Protein AF-A0A6L2LAA5-F1 (afdb_monomer_lite)

Radius of gyration: 27.36 Å; chains: 1; bounding box: 53×72×86 Å

Organism: Tanacetum cinerariifolium (NCBI:txid118510)

Sequence (204 aa):
MQQIQDKAKKSCMVSFRQLHSHLKRLSQNDLQGSRTESGFKRAFATLSGQDIETFTGLMFLNVEQLEKQLDKEDFQEIGSMAAFNVLETRFQMFITSRVYLNDEYVAITRNYFIQYTQQAIPEFCDTLIQHLESVKKSIDEIVYLKREYDSWDTSSRSGNDAHDDADIKPIYDEDPMAKVQMTAEINVFAIGQQHTEQPEFNNE

Structure (mmCIF, N/CA/C/O backbone):
data_AF-A0A6L2LAA5-F1
#
_entry.id   AF-A0A6L2LAA5-F1
#
loop_
_atom_site.group_PDB
_atom_site.id
_atom_site.type_symbol
_atom_site.label_atom_id
_atom_site.label_alt_id
_atom_site.label_comp_id
_atom_site.label_asym_id
_atom_site.label_entity_id
_atom_site.label_seq_id
_atom_site.pdbx_PDB_ins_code
_atom_site.Cartn_x
_atom_site.Cartn_y
_atom_site.Cartn_z
_atom_site.occupancy
_atom_site.B_iso_or_equiv
_atom_site.auth_seq_id
_atom_site.auth_comp_id
_atom_site.auth_asym_id
_atom_site.auth_atom_id
_atom_site.pdbx_PDB_model_num
ATOM 1 N N . MET A 1 1 ? 25.800 6.848 -17.674 1.00 67.81 1 MET A N 1
ATOM 2 C CA . MET A 1 1 ? 24.363 6.497 -17.663 1.00 67.81 1 MET A CA 1
ATOM 3 C C . MET A 1 1 ? 24.004 5.502 -16.564 1.00 67.81 1 MET A C 1
ATOM 5 O O . MET A 1 1 ? 23.072 5.803 -15.833 1.00 67.81 1 MET A O 1
ATOM 9 N N . GLN A 1 2 ? 24.783 4.431 -16.340 1.00 73.69 2 GLN A N 1
ATOM 10 C CA . GLN A 1 2 ? 24.584 3.498 -15.210 1.00 73.69 2 GLN A CA 1
ATOM 11 C C . GLN A 1 2 ? 24.393 4.204 -13.852 1.00 73.69 2 GLN A C 1
ATOM 13 O O . GLN A 1 2 ? 23.439 3.939 -13.135 1.00 73.69 2 GLN A O 1
ATOM 18 N N . GLN A 1 3 ? 25.216 5.216 -13.553 1.00 79.81 3 GLN A N 1
ATOM 19 C CA . GLN A 1 3 ? 25.102 6.013 -12.324 1.00 79.81 3 GLN A CA 1
ATOM 20 C C . GLN A 1 3 ? 23.738 6.720 -12.154 1.00 79.81 3 GLN A C 1
ATOM 22 O O . GLN A 1 3 ? 23.295 6.936 -11.027 1.00 79.81 3 GLN A O 1
ATOM 27 N N . ILE A 1 4 ? 23.080 7.108 -13.254 1.00 81.38 4 ILE A N 1
ATOM 28 C CA . ILE A 1 4 ? 21.770 7.779 -13.229 1.00 81.38 4 ILE A CA 1
ATOM 29 C C . ILE A 1 4 ? 20.673 6.752 -12.924 1.00 81.38 4 ILE A C 1
ATOM 31 O O . ILE A 1 4 ? 19.839 7.003 -12.057 1.00 81.38 4 ILE A O 1
ATOM 35 N N . GLN A 1 5 ? 20.728 5.573 -13.552 1.00 80.38 5 GLN A N 1
ATOM 36 C CA . GLN A 1 5 ? 19.817 4.463 -13.257 1.00 80.38 5 GLN A CA 1
ATOM 37 C C . GLN A 1 5 ? 19.984 3.964 -11.813 1.00 80.38 5 GLN A C 1
ATOM 39 O O . GLN A 1 5 ? 18.997 3.819 -11.093 1.00 80.38 5 GLN A O 1
ATOM 44 N N . ASP A 1 6 ? 21.222 3.820 -11.330 1.00 85.62 6 ASP A N 1
ATOM 45 C CA . ASP A 1 6 ? 21.505 3.442 -9.939 1.00 85.62 6 ASP A CA 1
ATOM 46 C C . ASP A 1 6 ? 20.971 4.483 -8.943 1.00 85.62 6 ASP A C 1
ATOM 48 O O . ASP A 1 6 ? 20.498 4.144 -7.854 1.00 85.62 6 ASP A O 1
ATOM 52 N N . LYS A 1 7 ? 21.038 5.773 -9.298 1.00 89.31 7 LYS A N 1
ATOM 53 C CA . LYS A 1 7 ? 20.480 6.861 -8.488 1.00 89.31 7 LYS A CA 1
ATOM 54 C C . LYS A 1 7 ? 18.951 6.802 -8.452 1.00 89.31 7 LYS A C 1
ATOM 56 O O . LYS A 1 7 ? 18.388 6.949 -7.368 1.00 89.31 7 LYS A O 1
ATOM 61 N N . ALA A 1 8 ? 18.296 6.556 -9.587 1.00 88.25 8 ALA A N 1
ATOM 62 C CA . ALA A 1 8 ? 16.844 6.392 -9.657 1.00 88.25 8 ALA A CA 1
ATOM 63 C C . ALA A 1 8 ? 16.378 5.166 -8.856 1.00 88.25 8 ALA A C 1
ATOM 65 O O . ALA A 1 8 ? 15.472 5.282 -8.032 1.00 88.25 8 ALA A O 1
ATOM 66 N N . LYS A 1 9 ? 17.079 4.029 -8.976 1.00 89.56 9 LYS A N 1
ATOM 67 C CA . LYS A 1 9 ? 16.822 2.827 -8.167 1.00 89.56 9 LYS A CA 1
ATOM 68 C C . LYS A 1 9 ? 16.959 3.111 -6.669 1.00 89.56 9 LYS A C 1
ATOM 70 O O . LYS A 1 9 ? 16.068 2.779 -5.893 1.00 89.56 9 LYS A O 1
ATOM 75 N N . LYS A 1 10 ? 18.018 3.813 -6.246 1.00 91.69 10 LYS A N 1
ATOM 76 C CA . LYS A 1 10 ? 18.172 4.255 -4.845 1.00 91.69 10 LYS A CA 1
ATOM 77 C C . LYS A 1 10 ? 17.030 5.162 -4.388 1.00 91.69 10 LYS A C 1
ATOM 79 O O . LYS A 1 10 ? 16.547 4.989 -3.273 1.00 91.69 10 LYS A O 1
ATOM 84 N N . SER A 1 11 ? 16.605 6.108 -5.226 1.00 91.62 11 SER A N 1
ATOM 85 C CA . SER A 1 11 ? 15.474 6.995 -4.929 1.00 91.62 11 SER A CA 1
ATOM 86 C C . SER A 1 11 ? 14.173 6.205 -4.749 1.00 91.62 11 SER A C 1
ATOM 88 O O . SER A 1 11 ? 13.477 6.385 -3.752 1.00 91.62 11 SER A O 1
ATOM 90 N N . CYS A 1 12 ? 13.905 5.246 -5.639 1.00 91.81 12 CYS A N 1
ATOM 91 C CA . CYS A 1 12 ? 12.769 4.331 -5.531 1.00 91.81 12 CYS A CA 1
ATOM 92 C C . CYS A 1 12 ? 12.780 3.549 -4.214 1.00 91.81 12 CYS A C 1
ATOM 94 O O . CYS A 1 12 ? 11.762 3.470 -3.525 1.00 91.81 12 CYS A O 1
ATOM 96 N N . MET A 1 13 ? 13.945 3.042 -3.800 1.00 92.69 13 MET A N 1
ATOM 97 C CA . MET A 1 13 ? 14.077 2.331 -2.526 1.00 92.69 13 MET A CA 1
ATOM 98 C C . MET A 1 13 ? 13.861 3.231 -1.303 1.00 92.69 13 MET A C 1
ATOM 100 O O . MET A 1 13 ? 13.414 2.750 -0.262 1.00 92.69 13 MET A O 1
ATOM 104 N N . VAL A 1 14 ? 14.127 4.537 -1.398 1.00 94.38 14 VAL A N 1
ATOM 105 C CA . VAL A 1 14 ? 13.780 5.490 -0.331 1.00 94.38 14 VAL A CA 1
ATOM 106 C C . VAL A 1 14 ? 12.263 5.625 -0.208 1.00 94.38 14 VAL A C 1
ATOM 108 O O . VAL A 1 14 ? 11.738 5.457 0.894 1.00 94.38 14 VAL A O 1
ATOM 111 N N . SER A 1 15 ? 11.555 5.859 -1.317 1.00 92.56 15 SER A N 1
ATOM 112 C CA . SER A 1 15 ? 10.087 5.941 -1.333 1.00 92.56 15 SER A CA 1
ATOM 113 C C . SER A 1 15 ? 9.441 4.649 -0.828 1.00 92.56 15 SER A C 1
ATOM 115 O O . SER A 1 15 ? 8.527 4.676 -0.004 1.00 92.56 15 SER A O 1
ATOM 117 N N . PHE A 1 16 ? 9.980 3.504 -1.246 1.00 92.44 16 PHE A N 1
ATOM 118 C CA . PHE A 1 16 ? 9.543 2.189 -0.791 1.00 92.44 16 PHE A CA 1
ATOM 119 C C . PHE A 1 16 ? 9.707 2.012 0.727 1.00 92.44 16 PHE A C 1
ATOM 121 O O . PHE A 1 16 ? 8.774 1.607 1.422 1.00 92.44 16 PHE A O 1
ATOM 128 N N . ARG A 1 17 ? 10.868 2.383 1.282 1.00 94.56 17 ARG A N 1
ATOM 129 C CA . ARG A 1 17 ? 11.118 2.305 2.732 1.00 94.56 17 ARG A CA 1
ATOM 130 C C . ARG A 1 17 ? 10.182 3.201 3.535 1.00 94.56 17 ARG A C 1
ATOM 132 O O . ARG A 1 17 ? 9.806 2.824 4.647 1.00 94.56 17 ARG A O 1
ATOM 139 N N . GLN A 1 18 ? 9.805 4.362 3.001 1.00 94.19 18 GLN A N 1
ATOM 140 C CA . GLN A 1 18 ? 8.819 5.241 3.633 1.00 94.19 18 GLN A CA 1
ATOM 141 C C . GLN A 1 18 ? 7.444 4.564 3.702 1.00 94.19 18 GLN A C 1
ATOM 143 O O . GLN A 1 18 ? 6.870 4.486 4.788 1.00 94.19 18 GLN A O 1
ATOM 148 N N . LEU A 1 19 ? 6.975 3.982 2.590 1.00 93.69 19 LEU A N 1
ATOM 149 C CA . LEU A 1 19 ? 5.729 3.206 2.542 1.00 93.69 19 LEU A CA 1
ATOM 150 C C . LEU A 1 19 ? 5.732 2.059 3.564 1.00 93.69 19 LEU A C 1
ATOM 152 O O . LEU A 1 19 ? 4.814 1.945 4.379 1.00 93.69 19 LEU A O 1
ATOM 156 N N . HIS A 1 20 ? 6.789 1.243 3.561 1.00 92.62 20 HIS A N 1
ATOM 157 C CA . HIS A 1 20 ? 6.940 0.119 4.485 1.00 92.62 20 HIS A CA 1
ATOM 158 C C . HIS A 1 20 ? 6.962 0.576 5.955 1.00 92.62 20 HIS A C 1
ATOM 160 O O . HIS A 1 20 ? 6.298 -0.012 6.806 1.00 92.62 20 HIS A O 1
ATOM 166 N N . SER A 1 21 ? 7.680 1.659 6.268 1.00 92.19 21 SER A N 1
ATOM 167 C CA . SER A 1 21 ? 7.758 2.197 7.635 1.00 92.19 21 SER A CA 1
ATOM 168 C C . SER A 1 21 ? 6.417 2.738 8.126 1.00 92.19 21 SER A C 1
ATOM 170 O O . SER A 1 21 ? 6.075 2.568 9.295 1.00 92.19 21 SER A O 1
ATOM 172 N N . HIS A 1 22 ? 5.645 3.373 7.242 1.00 90.38 22 HIS A N 1
ATOM 173 C CA . HIS A 1 22 ? 4.315 3.880 7.573 1.00 90.38 22 HIS A CA 1
ATOM 174 C C . HIS A 1 22 ? 3.331 2.741 7.853 1.00 90.38 22 HIS A C 1
ATOM 176 O O . HIS A 1 22 ? 2.644 2.756 8.873 1.00 90.38 22 HIS A O 1
ATOM 182 N N . LEU A 1 23 ? 3.350 1.696 7.019 1.00 88.69 23 LEU A N 1
ATOM 183 C CA . LEU A 1 23 ? 2.604 0.456 7.251 1.00 88.69 23 LEU A CA 1
ATOM 184 C C . LEU A 1 23 ? 2.943 -0.196 8.592 1.00 88.69 23 LEU A C 1
ATOM 186 O O . LEU A 1 23 ? 2.059 -0.687 9.289 1.00 88.69 23 LEU A O 1
ATOM 190 N N . LYS A 1 24 ? 4.218 -0.166 8.983 1.00 90.81 24 LYS A N 1
ATOM 191 C CA . LYS A 1 24 ? 4.709 -0.771 10.225 1.00 90.81 24 LYS A CA 1
ATOM 192 C C . LYS A 1 24 ? 4.064 -0.223 11.492 1.00 90.81 24 LYS A C 1
ATOM 194 O O . LYS A 1 24 ? 3.987 -0.942 12.484 1.00 90.81 24 LYS A O 1
ATOM 199 N N . ARG A 1 25 ? 3.516 0.993 11.449 1.00 88.06 25 ARG A N 1
ATOM 200 C CA . ARG A 1 25 ? 2.749 1.578 12.563 1.00 88.06 25 ARG A CA 1
ATOM 201 C C . ARG A 1 25 ? 1.471 0.806 12.889 1.00 88.06 25 ARG A C 1
ATOM 203 O O . ARG A 1 25 ? 0.953 0.921 13.991 1.00 88.06 25 ARG A O 1
ATOM 210 N N . LEU A 1 26 ? 0.960 0.016 11.947 1.00 87.50 26 LEU A N 1
ATOM 211 C CA . LEU A 1 26 ? -0.211 -0.830 12.160 1.00 87.50 26 LEU A CA 1
ATOM 212 C C . LEU A 1 26 ? 0.116 -2.092 12.973 1.00 87.50 26 LEU A C 1
ATOM 214 O O . LEU A 1 26 ? -0.737 -2.586 13.710 1.00 87.50 26 LEU A O 1
ATOM 218 N N . SER A 1 27 ? 1.352 -2.587 12.882 1.00 84.62 27 SER A N 1
ATOM 219 C CA . SER A 1 27 ? 1.800 -3.829 13.525 1.00 84.62 27 SER A CA 1
ATOM 220 C C . SER A 1 27 ? 2.769 -3.619 14.693 1.00 84.62 27 SER A C 1
ATOM 222 O O . SER A 1 27 ? 3.034 -4.561 15.433 1.00 84.62 27 SER A O 1
ATOM 224 N N . GLN A 1 28 ? 3.332 -2.420 14.863 1.00 81.38 28 GLN A N 1
ATOM 225 C CA . GLN A 1 28 ? 4.259 -2.091 15.948 1.00 81.38 28 GLN A CA 1
ATOM 226 C C . GLN A 1 28 ? 3.654 -1.055 16.888 1.00 81.38 28 GLN A C 1
ATOM 228 O O . GLN A 1 28 ? 3.446 0.091 16.499 1.00 81.38 28 GLN A O 1
ATOM 233 N N . ASN A 1 29 ? 3.411 -1.458 18.133 1.00 78.56 29 ASN A N 1
ATOM 234 C CA . ASN A 1 29 ? 2.960 -0.572 19.198 1.00 78.56 29 ASN A CA 1
ATOM 235 C C . ASN A 1 29 ? 3.417 -1.106 20.566 1.00 78.56 29 ASN A C 1
ATOM 237 O O . ASN A 1 29 ? 3.551 -2.315 20.751 1.00 78.56 29 ASN A O 1
ATOM 241 N N . ASP A 1 30 ? 3.572 -0.206 21.535 1.00 80.44 30 ASP A N 1
ATOM 242 C CA . ASP A 1 30 ? 3.902 -0.545 22.930 1.00 80.44 30 ASP A CA 1
ATOM 243 C C . ASP A 1 30 ? 2.657 -0.893 23.770 1.00 80.44 30 ASP A C 1
ATOM 245 O O . ASP A 1 30 ? 2.733 -1.116 24.976 1.00 80.44 30 ASP A O 1
ATOM 249 N N . LEU A 1 31 ? 1.480 -0.912 23.142 1.00 80.88 31 LEU A N 1
ATOM 250 C CA . LEU A 1 31 ? 0.172 -1.112 23.767 1.00 80.88 31 LEU A CA 1
ATOM 251 C C . LEU A 1 31 ? -0.286 -2.577 23.704 1.00 80.88 31 LEU A C 1
ATOM 253 O O . LEU A 1 31 ? -1.468 -2.852 23.937 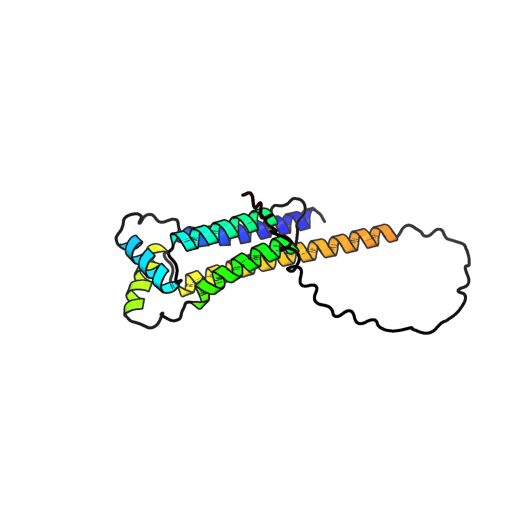1.00 80.88 31 LEU A O 1
ATOM 257 N N . GLN A 1 32 ? 0.618 -3.513 23.412 1.00 83.25 32 GLN A N 1
ATOM 258 C CA . GLN A 1 32 ? 0.304 -4.935 23.318 1.00 83.25 32 GLN A CA 1
ATOM 259 C C . GLN A 1 32 ? -0.297 -5.462 24.635 1.00 83.25 32 GLN A C 1
ATOM 261 O O . GLN A 1 32 ? 0.200 -5.196 25.727 1.00 83.25 32 GLN A O 1
ATOM 266 N N . GLY A 1 33 ? -1.399 -6.204 24.538 1.00 83.81 33 GLY A N 1
ATOM 267 C CA . GLY A 1 33 ? -2.184 -6.714 25.660 1.00 83.81 33 GLY A CA 1
ATOM 268 C C . GLY A 1 33 ? -3.104 -5.683 26.323 1.00 83.81 33 GLY A C 1
ATOM 269 O O . GLY A 1 33 ? -3.800 -6.018 27.282 1.00 83.81 33 GLY A O 1
ATOM 270 N N . SER A 1 34 ? -3.142 -4.434 25.846 1.00 89.56 34 SER A 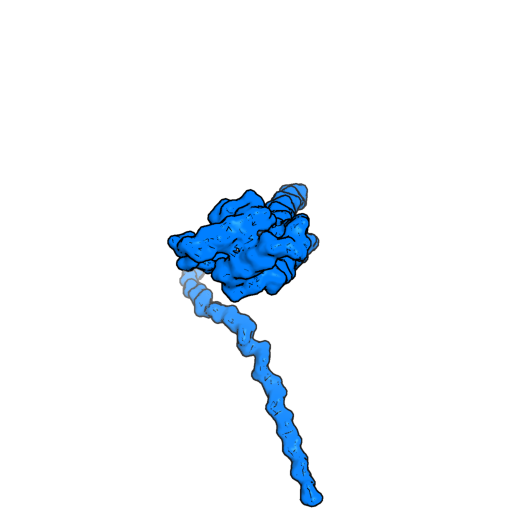N 1
ATOM 271 C CA . SER A 1 34 ? -3.947 -3.377 26.467 1.00 89.56 34 SER A CA 1
ATOM 272 C C . SER A 1 34 ? -5.402 -3.340 25.978 1.00 89.56 34 SER A C 1
ATOM 274 O O . SER A 1 34 ? -5.777 -3.823 24.902 1.00 89.56 34 SER A O 1
ATOM 276 N N . ARG A 1 35 ? -6.251 -2.647 26.749 1.00 87.56 35 ARG A N 1
ATOM 277 C CA . ARG A 1 35 ? -7.608 -2.285 26.310 1.00 87.56 35 ARG A CA 1
ATOM 278 C C . ARG A 1 35 ? -7.590 -1.421 25.040 1.00 87.56 35 ARG A C 1
ATOM 280 O O . ARG A 1 35 ? -8.515 -1.509 24.238 1.00 87.56 35 ARG A O 1
ATOM 287 N N . THR A 1 36 ? -6.557 -0.604 24.847 1.00 88.31 36 THR A N 1
ATOM 288 C CA . THR A 1 36 ? -6.424 0.247 23.660 1.00 88.31 36 THR A CA 1
ATOM 289 C C . THR A 1 36 ? -6.119 -0.574 22.413 1.00 88.31 36 THR A C 1
ATOM 291 O O . THR A 1 36 ? -6.747 -0.335 21.388 1.00 88.31 36 THR A O 1
ATOM 294 N N . GLU A 1 37 ? -5.252 -1.589 22.499 1.00 90.88 37 GLU A N 1
ATOM 295 C CA . GLU A 1 37 ? -4.999 -2.507 21.379 1.00 90.88 37 GLU A CA 1
ATOM 296 C C . GLU A 1 37 ? -6.280 -3.250 20.984 1.00 90.88 37 GLU A C 1
ATOM 298 O O . GLU A 1 37 ? -6.664 -3.237 19.820 1.00 90.88 37 GLU A O 1
ATOM 303 N N . SER A 1 38 ? -6.988 -3.861 21.938 1.00 90.25 38 SER A N 1
ATOM 304 C CA . SER A 1 38 ? -8.238 -4.576 21.620 1.00 90.25 38 SER A CA 1
ATOM 305 C C . SER A 1 38 ? -9.314 -3.659 21.017 1.00 90.25 38 SER A C 1
ATOM 307 O O . SER A 1 38 ? -9.997 -4.049 20.066 1.00 90.25 38 SER A O 1
ATOM 309 N N . GLY A 1 39 ? -9.434 -2.426 21.522 1.00 89.75 39 GLY A N 1
ATOM 310 C CA . GLY A 1 39 ? -10.288 -1.391 20.940 1.00 89.75 39 GLY A CA 1
ATOM 311 C C . GLY A 1 39 ? -9.868 -1.021 19.517 1.00 89.75 39 GLY A C 1
ATOM 312 O O . GLY A 1 39 ? -10.723 -0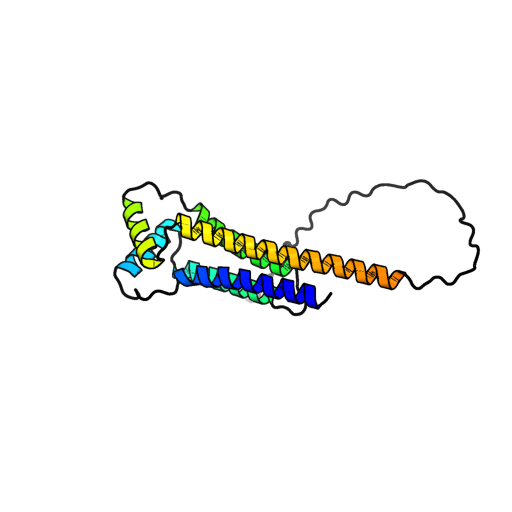.929 18.638 1.00 89.75 39 GLY A O 1
ATOM 313 N N . PHE A 1 40 ? -8.563 -0.894 19.268 1.00 90.62 40 PHE A N 1
ATOM 314 C CA . PHE A 1 40 ? -8.004 -0.651 17.942 1.00 90.62 40 PHE A CA 1
ATOM 315 C C . PHE A 1 40 ? -8.284 -1.801 16.973 1.00 90.62 40 PHE A C 1
ATOM 317 O O . PHE A 1 40 ? -8.773 -1.538 15.883 1.00 90.62 40 PHE A O 1
ATOM 324 N N . LYS A 1 41 ? -8.059 -3.064 17.353 1.00 91.75 41 LYS A N 1
ATOM 325 C CA . LYS A 1 41 ? -8.331 -4.221 16.477 1.00 91.75 41 LYS A CA 1
ATOM 326 C C . LYS A 1 41 ? -9.791 -4.269 16.045 1.00 91.75 41 LYS A C 1
ATOM 328 O O . LYS A 1 41 ? -10.087 -4.447 14.867 1.00 91.75 41 LYS A O 1
ATOM 333 N N . ARG A 1 42 ? -10.711 -4.037 16.991 1.00 88.94 42 ARG A N 1
ATOM 334 C CA . ARG A 1 42 ? -12.146 -3.937 16.692 1.00 88.94 42 ARG A CA 1
ATOM 335 C C . ARG A 1 42 ? -12.438 -2.758 15.769 1.00 88.94 42 ARG A C 1
ATOM 337 O O . ARG A 1 42 ? -13.166 -2.918 14.797 1.00 88.94 42 ARG A O 1
ATOM 344 N N . ALA A 1 43 ? -11.867 -1.593 16.066 1.00 86.25 43 ALA A N 1
ATOM 345 C CA . ALA A 1 43 ? -12.041 -0.395 15.261 1.00 86.25 43 ALA A CA 1
ATOM 346 C C . ALA A 1 43 ? -11.545 -0.597 13.821 1.00 86.25 43 ALA A C 1
ATOM 348 O O . ALA A 1 43 ? -12.241 -0.261 12.866 1.00 86.25 43 ALA A O 1
ATOM 349 N N . PHE A 1 44 ? -10.369 -1.199 13.671 1.00 87.88 44 PHE A N 1
ATOM 350 C CA . PHE A 1 44 ? -9.762 -1.519 12.392 1.00 87.88 44 PHE A CA 1
ATOM 351 C C . PHE A 1 44 ? -10.611 -2.510 11.596 1.00 87.88 44 PHE A C 1
ATOM 353 O O . PHE A 1 44 ? -10.836 -2.285 10.410 1.00 87.88 44 PHE A O 1
ATOM 360 N N . ALA A 1 45 ? -11.136 -3.559 12.236 1.00 88.06 45 ALA A N 1
ATOM 361 C CA . ALA A 1 45 ? -12.017 -4.522 11.580 1.00 88.06 45 ALA A CA 1
ATOM 362 C C . ALA A 1 45 ? -13.304 -3.875 11.057 1.00 88.06 45 ALA A C 1
ATOM 364 O O . ALA A 1 45 ? -13.691 -4.111 9.915 1.00 88.06 45 ALA A O 1
ATOM 365 N N . THR A 1 46 ? -13.920 -2.988 11.843 1.00 83.12 46 THR A N 1
ATOM 366 C CA . THR A 1 46 ? -15.088 -2.212 11.401 1.00 83.12 46 THR A CA 1
ATOM 367 C C . THR A 1 46 ? -14.759 -1.305 10.214 1.00 83.12 46 THR A C 1
ATOM 369 O O . THR A 1 46 ? -15.567 -1.170 9.300 1.00 83.12 46 THR A O 1
ATOM 372 N N . LEU A 1 47 ? -13.582 -0.673 10.220 1.00 81.06 47 LEU A N 1
ATOM 373 C CA . LEU A 1 47 ? -13.173 0.265 9.173 1.00 81.06 47 LEU A CA 1
ATOM 374 C C . LEU A 1 47 ? -12.727 -0.424 7.889 1.00 81.06 47 LEU A C 1
ATOM 376 O O . LEU A 1 47 ? -12.977 0.112 6.822 1.00 81.06 47 LEU A O 1
ATOM 380 N N . SER A 1 48 ? -12.041 -1.560 7.976 1.00 80.88 48 SER A N 1
ATOM 381 C CA . SER A 1 48 ? -11.389 -2.214 6.833 1.00 80.88 48 SER A CA 1
ATOM 382 C C . SER A 1 48 ? -12.136 -3.443 6.313 1.00 80.88 48 SER A C 1
ATOM 384 O O . SER A 1 48 ? -11.794 -3.954 5.248 1.00 80.88 48 SER A O 1
ATOM 386 N N . GLY A 1 49 ? -13.124 -3.938 7.064 1.00 84.69 49 GLY A N 1
ATOM 387 C CA . GLY A 1 49 ? -13.841 -5.176 6.764 1.00 84.69 49 GLY A CA 1
ATOM 388 C C . GLY A 1 49 ? -13.043 -6.457 7.037 1.00 84.69 49 GLY A C 1
ATOM 389 O O . GLY A 1 49 ? -13.527 -7.538 6.715 1.00 84.69 49 GLY A O 1
ATOM 390 N N . GLN A 1 50 ? -11.841 -6.363 7.614 1.00 88.31 50 GLN A N 1
ATOM 391 C CA . GLN A 1 50 ? -10.977 -7.505 7.931 1.00 88.31 50 GLN A CA 1
ATOM 392 C C . GLN A 1 50 ? -10.148 -7.248 9.196 1.00 88.31 50 GLN A C 1
ATOM 394 O O . GLN A 1 50 ? -9.924 -6.104 9.584 1.00 88.31 50 GLN A O 1
ATOM 399 N N . ASP A 1 51 ? -9.698 -8.303 9.872 1.00 90.94 51 ASP A N 1
ATOM 400 C CA . ASP A 1 51 ? -8.853 -8.152 11.057 1.00 90.94 51 ASP A CA 1
ATOM 401 C C . ASP A 1 51 ? -7.470 -7.570 10.707 1.00 90.94 51 ASP A C 1
ATOM 403 O O . ASP A 1 51 ? -6.998 -7.641 9.565 1.00 90.94 51 ASP A O 1
ATOM 407 N N . ILE A 1 52 ? -6.830 -6.945 11.700 1.00 90.12 52 ILE A N 1
ATOM 408 C CA . ILE A 1 52 ? -5.563 -6.240 11.492 1.00 90.12 52 ILE A CA 1
ATOM 409 C C . ILE A 1 52 ? -4.432 -7.205 11.137 1.00 90.12 52 ILE A C 1
ATOM 411 O O . ILE A 1 52 ? -3.563 -6.856 10.340 1.00 90.12 52 ILE A O 1
ATOM 415 N N . GLU A 1 53 ? -4.431 -8.411 11.700 1.00 91.75 53 GLU A N 1
ATOM 416 C CA . GLU A 1 53 ? -3.408 -9.422 11.461 1.00 91.75 53 GLU A CA 1
ATOM 417 C C . GLU A 1 53 ? -3.450 -9.910 10.008 1.00 91.75 53 GLU A C 1
ATOM 419 O O . GLU A 1 53 ? -2.422 -9.902 9.329 1.00 91.75 53 GLU A O 1
ATOM 424 N N . THR A 1 54 ? -4.638 -10.232 9.492 1.00 92.19 54 THR A N 1
ATOM 425 C CA . THR A 1 54 ? -4.853 -10.591 8.085 1.00 92.19 54 THR A CA 1
ATOM 426 C C . THR A 1 54 ? -4.483 -9.436 7.162 1.00 92.19 54 THR A C 1
ATOM 428 O O . THR A 1 54 ? -3.745 -9.638 6.195 1.00 92.19 54 THR A O 1
ATOM 431 N N . PHE A 1 55 ? -4.944 -8.214 7.466 1.00 91.19 55 PHE A N 1
ATOM 432 C CA . PHE A 1 55 ? -4.603 -7.037 6.667 1.00 91.19 55 PHE A CA 1
ATOM 433 C C . PHE A 1 55 ? -3.090 -6.843 6.594 1.00 91.19 55 PHE A C 1
ATOM 435 O O . PHE A 1 55 ? -2.514 -6.846 5.510 1.00 91.19 55 PHE A O 1
ATOM 442 N N . THR A 1 56 ? -2.434 -6.694 7.744 1.00 91.56 56 THR A N 1
ATOM 443 C CA . THR A 1 56 ? -0.998 -6.407 7.801 1.00 91.56 56 THR A CA 1
ATOM 444 C C . THR A 1 56 ? -0.178 -7.540 7.200 1.00 91.56 56 THR A C 1
ATOM 446 O O . THR A 1 56 ? 0.732 -7.254 6.429 1.00 91.56 56 THR A O 1
ATOM 449 N N . GLY A 1 57 ? -0.536 -8.803 7.445 1.00 91.88 57 GLY A N 1
ATOM 450 C CA . GLY A 1 57 ? 0.126 -9.958 6.837 1.00 91.88 57 GLY A CA 1
ATOM 451 C C . GLY A 1 57 ? 0.092 -9.927 5.306 1.00 91.88 57 GLY A C 1
ATOM 452 O O . GLY A 1 57 ? 1.129 -10.089 4.663 1.00 91.88 57 GLY A O 1
ATOM 453 N N . LEU A 1 58 ? -1.071 -9.643 4.710 1.00 92.12 58 LEU A N 1
ATOM 454 C CA . LEU A 1 58 ? -1.198 -9.504 3.255 1.00 92.12 58 LEU A CA 1
ATOM 455 C C . LEU A 1 58 ? -0.443 -8.283 2.719 1.00 92.12 58 LEU A C 1
ATOM 457 O O . LEU A 1 58 ? 0.197 -8.366 1.671 1.00 92.12 58 LEU A O 1
ATOM 461 N N . MET A 1 59 ? -0.501 -7.154 3.427 1.00 91.44 59 MET A N 1
ATOM 462 C CA . MET A 1 59 ? 0.193 -5.939 3.004 1.00 91.44 59 MET A CA 1
ATOM 463 C C . MET A 1 59 ? 1.708 -6.115 3.040 1.00 91.44 59 MET A C 1
ATOM 465 O O . MET A 1 59 ? 2.364 -5.763 2.065 1.00 91.44 59 MET A O 1
ATOM 469 N N . PHE A 1 60 ? 2.264 -6.708 4.098 1.00 92.75 60 PHE A N 1
ATOM 470 C CA . PHE A 1 60 ? 3.697 -6.992 4.165 1.00 92.75 60 PHE A CA 1
ATOM 471 C C . PHE A 1 60 ? 4.132 -7.989 3.100 1.00 92.75 60 PHE A C 1
ATOM 473 O O . PHE A 1 60 ? 5.130 -7.739 2.435 1.00 92.75 60 PHE A O 1
ATOM 480 N N . LEU A 1 61 ? 3.348 -9.040 2.844 1.00 93.25 61 LEU A N 1
ATOM 481 C CA . LEU A 1 61 ? 3.647 -9.975 1.761 1.00 93.25 61 LEU A CA 1
ATOM 482 C C . LEU A 1 61 ? 3.717 -9.270 0.396 1.00 93.25 61 LEU A C 1
ATOM 484 O O . LEU A 1 61 ? 4.648 -9.499 -0.374 1.00 93.25 61 LEU A O 1
ATOM 488 N N . ASN A 1 62 ? 2.758 -8.393 0.095 1.00 91.88 62 ASN A N 1
ATOM 489 C CA . ASN A 1 62 ? 2.746 -7.639 -1.161 1.00 91.88 62 ASN A CA 1
ATOM 490 C C . ASN A 1 62 ? 3.905 -6.632 -1.240 1.00 91.88 62 ASN A C 1
ATOM 492 O O . ASN A 1 62 ? 4.503 -6.460 -2.300 1.00 91.88 62 ASN A O 1
ATOM 496 N N . VAL A 1 63 ? 4.248 -5.985 -0.122 1.00 92.44 63 VAL A N 1
ATOM 497 C CA . VAL A 1 63 ? 5.385 -5.059 -0.035 1.00 92.44 63 VAL A CA 1
ATOM 498 C C . VAL A 1 63 ? 6.708 -5.796 -0.242 1.00 92.44 63 VAL A C 1
ATOM 500 O O . VAL A 1 63 ? 7.515 -5.345 -1.046 1.00 92.44 63 VAL A O 1
ATOM 503 N N . GLU A 1 64 ? 6.907 -6.960 0.376 1.00 93.44 64 GLU A N 1
ATOM 504 C CA . GLU A 1 64 ? 8.083 -7.814 0.153 1.00 93.44 64 GLU A CA 1
ATOM 505 C C . GLU A 1 64 ? 8.177 -8.309 -1.297 1.00 93.44 64 GLU A C 1
ATOM 507 O O . GLU A 1 64 ? 9.265 -8.416 -1.862 1.00 93.44 64 GLU A O 1
ATOM 512 N N . GLN A 1 65 ? 7.044 -8.633 -1.927 1.00 92.94 65 GLN A N 1
ATOM 513 C CA . GLN A 1 65 ? 7.022 -9.006 -3.342 1.00 92.94 65 GLN A CA 1
ATOM 514 C C . GLN A 1 65 ? 7.431 -7.840 -4.241 1.00 92.94 65 GLN A C 1
ATOM 516 O O . GLN A 1 65 ? 8.199 -8.046 -5.181 1.00 92.94 65 GLN A O 1
ATOM 521 N N . LEU A 1 66 ? 6.952 -6.629 -3.949 1.00 93.31 66 LEU A N 1
ATOM 522 C CA . LEU A 1 66 ? 7.364 -5.430 -4.667 1.00 93.31 66 LEU A CA 1
ATOM 523 C C . LEU A 1 66 ? 8.858 -5.152 -4.458 1.00 93.31 66 LEU A C 1
ATOM 525 O O . LEU A 1 66 ? 9.559 -4.933 -5.440 1.00 93.31 66 LEU A O 1
ATOM 529 N N . GLU A 1 67 ? 9.367 -5.255 -3.228 1.00 93.44 67 GLU A N 1
ATOM 530 C CA . GLU A 1 67 ? 10.801 -5.120 -2.923 1.00 93.44 67 GLU A CA 1
ATOM 531 C C . GLU A 1 67 ? 11.643 -6.050 -3.793 1.00 93.44 67 GLU A C 1
ATOM 533 O O . GLU A 1 67 ? 12.553 -5.612 -4.492 1.00 93.44 67 GLU A O 1
ATOM 538 N N . LYS A 1 68 ? 11.259 -7.331 -3.843 1.00 92.31 68 LYS A N 1
ATOM 539 C CA . LYS A 1 68 ? 11.934 -8.341 -4.662 1.00 92.31 68 LYS A CA 1
ATOM 540 C C . LYS A 1 68 ? 11.936 -7.999 -6.145 1.00 92.31 68 LYS A C 1
ATOM 542 O O . LYS A 1 68 ? 12.857 -8.423 -6.828 1.00 92.31 68 LYS A O 1
ATOM 547 N N . GLN A 1 69 ? 10.927 -7.300 -6.668 1.00 92.31 69 GLN A N 1
ATOM 548 C CA . GLN A 1 69 ? 10.910 -6.855 -8.067 1.00 92.31 69 GLN A CA 1
ATOM 549 C C . GLN A 1 69 ? 11.806 -5.633 -8.284 1.00 92.31 69 GLN A C 1
ATOM 551 O O . GLN A 1 69 ? 12.533 -5.583 -9.276 1.00 92.31 69 GLN A O 1
ATOM 556 N N . LEU A 1 70 ? 11.789 -4.686 -7.343 1.00 89.44 70 LEU A N 1
ATOM 557 C CA . LEU A 1 70 ? 12.602 -3.471 -7.396 1.00 89.44 70 LEU A CA 1
ATOM 558 C C . LEU A 1 70 ? 14.099 -3.771 -7.258 1.00 89.44 70 LEU A C 1
ATOM 560 O O . LEU A 1 70 ? 14.914 -3.145 -7.936 1.00 89.44 70 LEU A O 1
ATOM 564 N N . ASP A 1 71 ? 14.466 -4.748 -6.429 1.00 87.94 71 ASP A N 1
ATOM 565 C CA . ASP A 1 71 ? 15.863 -5.070 -6.134 1.00 87.94 71 ASP A CA 1
ATOM 566 C C . ASP A 1 71 ? 16.548 -5.952 -7.181 1.00 87.94 71 ASP A C 1
ATOM 568 O O . ASP A 1 71 ? 17.781 -6.019 -7.175 1.00 87.94 71 ASP A O 1
ATOM 572 N N . LYS A 1 72 ? 15.811 -6.541 -8.135 1.00 89.31 72 LYS A N 1
ATOM 573 C CA . LYS A 1 72 ? 16.402 -7.334 -9.230 1.00 89.31 72 LYS A CA 1
ATOM 574 C C . LYS A 1 72 ? 17.527 -6.581 -9.932 1.00 89.31 72 LYS A C 1
ATOM 576 O O . LYS A 1 72 ? 17.430 -5.372 -10.156 1.00 89.31 72 LYS A O 1
ATOM 581 N N . GLU A 1 73 ? 18.584 -7.315 -10.273 1.00 83.62 73 GLU A N 1
ATOM 582 C CA . GLU A 1 73 ? 19.703 -6.804 -11.069 1.00 83.62 73 GLU A CA 1
ATOM 583 C C . GLU A 1 73 ? 19.181 -6.279 -12.411 1.00 83.62 73 GLU A C 1
ATOM 585 O O . GLU A 1 73 ? 19.303 -5.090 -12.699 1.00 83.62 73 GLU A O 1
ATOM 590 N N . ASP A 1 74 ? 18.429 -7.123 -13.121 1.00 84.25 74 ASP A N 1
ATOM 591 C CA . ASP A 1 74 ? 17.662 -6.726 -14.295 1.00 84.25 74 ASP A CA 1
ATOM 592 C C . ASP A 1 74 ? 16.263 -6.253 -13.895 1.00 84.25 74 ASP A C 1
ATOM 594 O O . ASP A 1 74 ? 15.354 -7.049 -13.637 1.00 84.25 74 ASP A O 1
ATOM 598 N N . PHE A 1 75 ? 16.070 -4.934 -13.862 1.00 86.69 75 PHE A N 1
ATOM 599 C CA . PHE A 1 75 ? 14.770 -4.341 -13.561 1.00 86.69 75 PHE A CA 1
ATOM 600 C C . PHE A 1 75 ? 13.700 -4.776 -14.577 1.00 86.69 75 PHE A C 1
ATOM 602 O O . PHE A 1 75 ? 13.852 -4.575 -15.790 1.00 86.69 75 PHE A O 1
ATOM 609 N N . GLN A 1 76 ? 12.592 -5.325 -14.068 1.00 88.81 76 GLN A N 1
ATOM 610 C CA . GLN A 1 76 ? 11.448 -5.796 -14.851 1.00 88.81 76 GLN A CA 1
ATOM 611 C C . GLN A 1 76 ? 10.234 -4.888 -14.634 1.00 88.81 76 GLN A C 1
ATOM 613 O O . GLN A 1 76 ? 9.495 -5.064 -13.671 1.00 88.81 76 GLN A O 1
ATOM 618 N N . GLU A 1 77 ? 9.990 -3.961 -15.563 1.00 89.19 77 GLU A N 1
ATOM 619 C CA . GLU A 1 77 ? 8.861 -3.015 -15.518 1.00 89.19 77 GLU A CA 1
ATOM 620 C C . GLU A 1 77 ? 7.516 -3.709 -15.276 1.00 89.19 77 GLU A C 1
ATOM 622 O O . GLU A 1 77 ? 6.832 -3.412 -14.299 1.00 89.19 77 GLU A O 1
ATOM 627 N N . ILE A 1 78 ? 7.164 -4.678 -16.130 1.00 90.81 78 ILE A N 1
ATOM 628 C CA . ILE A 1 78 ? 5.876 -5.385 -16.061 1.00 90.81 78 ILE A CA 1
ATOM 629 C C . ILE A 1 78 ? 5.717 -6.086 -14.704 1.00 90.81 78 ILE A C 1
ATOM 631 O O . ILE A 1 78 ? 4.649 -6.030 -14.100 1.00 90.81 78 ILE A O 1
ATOM 635 N N . GLY A 1 79 ? 6.788 -6.713 -14.204 1.00 91.38 79 GLY A N 1
ATOM 636 C CA . GLY A 1 79 ? 6.787 -7.408 -12.916 1.00 91.38 79 GLY A CA 1
ATOM 637 C C . GLY A 1 79 ? 6.614 -6.454 -11.733 1.00 91.38 79 GLY A C 1
ATOM 638 O O . GLY A 1 79 ? 5.776 -6.701 -10.865 1.00 91.38 79 GLY A O 1
ATOM 639 N N . SER A 1 80 ? 7.363 -5.350 -11.721 1.00 91.75 80 SER A N 1
ATOM 640 C CA . SER A 1 80 ? 7.272 -4.305 -10.695 1.00 91.75 80 SER A CA 1
ATOM 641 C C . SER A 1 80 ? 5.899 -3.638 -10.684 1.00 91.75 80 SER A C 1
ATOM 643 O O . SER A 1 80 ? 5.307 -3.473 -9.620 1.00 91.75 80 SER A O 1
ATOM 645 N N . MET A 1 81 ? 5.352 -3.312 -11.859 1.00 94.19 81 MET A N 1
ATOM 646 C CA . MET A 1 81 ? 4.053 -2.652 -11.964 1.00 94.19 81 MET A CA 1
ATOM 647 C C . MET A 1 81 ? 2.900 -3.593 -11.600 1.00 94.19 81 MET A C 1
ATOM 649 O O . MET A 1 81 ? 1.960 -3.182 -10.925 1.00 94.19 81 MET A O 1
ATOM 653 N N . ALA A 1 82 ? 2.985 -4.876 -11.963 1.00 94.44 82 ALA A N 1
ATOM 654 C CA . ALA A 1 82 ? 2.016 -5.876 -11.523 1.00 94.44 82 ALA A CA 1
ATOM 655 C C . ALA A 1 82 ? 2.010 -6.024 -9.991 1.00 94.44 82 ALA A C 1
ATOM 657 O O . ALA A 1 82 ? 0.942 -5.983 -9.379 1.00 94.44 82 ALA A O 1
ATOM 658 N N . ALA A 1 83 ? 3.187 -6.133 -9.362 1.00 93.88 83 ALA A N 1
ATOM 659 C CA . ALA A 1 83 ? 3.303 -6.200 -7.904 1.00 93.88 83 ALA A CA 1
ATOM 660 C C . ALA A 1 83 ? 2.772 -4.923 -7.224 1.00 93.88 83 ALA A C 1
ATOM 662 O O . ALA A 1 83 ? 2.028 -5.003 -6.244 1.00 93.88 83 ALA A O 1
ATOM 663 N N . PHE A 1 84 ? 3.091 -3.749 -7.780 1.00 94.50 84 PHE A N 1
ATOM 664 C CA . PHE A 1 84 ? 2.577 -2.470 -7.297 1.00 94.50 84 PHE A CA 1
ATOM 665 C C . PHE A 1 84 ? 1.047 -2.388 -7.399 1.00 94.50 84 PHE A C 1
ATOM 667 O O . PHE A 1 84 ? 0.396 -2.034 -6.422 1.00 94.50 84 PHE A O 1
ATOM 674 N N . ASN A 1 85 ? 0.449 -2.776 -8.527 1.00 93.81 85 ASN A N 1
ATOM 675 C CA . ASN A 1 85 ? -1.003 -2.712 -8.726 1.00 93.81 85 ASN A CA 1
ATOM 676 C C . ASN A 1 85 ? -1.772 -3.634 -7.767 1.00 93.81 85 ASN A C 1
ATOM 678 O O . ASN A 1 85 ? -2.855 -3.278 -7.291 1.00 93.81 85 ASN A O 1
ATOM 682 N N . VAL A 1 86 ? -1.221 -4.814 -7.452 1.00 93.31 86 VAL A N 1
ATOM 683 C CA . VAL A 1 86 ? -1.789 -5.708 -6.428 1.00 93.31 86 VAL A CA 1
ATOM 684 C C . VAL A 1 86 ? -1.796 -5.013 -5.065 1.00 93.31 86 VAL A C 1
ATOM 686 O O . VAL A 1 86 ? -2.820 -5.019 -4.376 1.00 93.31 86 VAL A O 1
ATOM 689 N N . LEU A 1 87 ? -0.680 -4.377 -4.696 1.00 91.88 87 LEU A N 1
ATOM 690 C CA . LEU A 1 87 ? -0.553 -3.616 -3.456 1.00 91.88 87 LEU A CA 1
ATOM 691 C C . LEU A 1 87 ? -1.533 -2.429 -3.415 1.00 91.88 87 LEU A C 1
ATOM 693 O O . LEU A 1 87 ? -2.275 -2.275 -2.444 1.00 91.88 87 LEU A O 1
ATOM 697 N N . GLU A 1 88 ? -1.579 -1.631 -4.483 1.00 92.31 88 GLU A N 1
ATOM 698 C CA . GLU A 1 88 ? -2.455 -0.465 -4.639 1.00 92.31 88 GLU A CA 1
ATOM 699 C C . GLU A 1 88 ? -3.932 -0.856 -4.513 1.00 92.31 88 GLU A C 1
ATOM 701 O O . GLU A 1 88 ? -4.667 -0.238 -3.747 1.00 92.31 88 GLU A O 1
ATOM 706 N N . THR A 1 89 ? -4.362 -1.933 -5.176 1.00 90.94 89 THR A N 1
ATOM 707 C CA . THR A 1 89 ? -5.756 -2.405 -5.124 1.00 90.94 89 THR A CA 1
ATOM 708 C C . THR A 1 89 ? -6.181 -2.754 -3.698 1.00 90.94 89 THR A C 1
ATOM 710 O O . THR A 1 89 ? -7.257 -2.357 -3.245 1.00 90.94 89 THR A O 1
ATOM 713 N N . ARG A 1 90 ? -5.328 -3.466 -2.950 1.00 85.38 90 ARG A N 1
ATOM 714 C CA . ARG A 1 90 ? -5.612 -3.831 -1.552 1.00 85.38 90 ARG A CA 1
ATOM 715 C C . ARG A 1 90 ? -5.686 -2.602 -0.648 1.00 85.38 90 ARG A C 1
ATOM 717 O O . ARG A 1 90 ? -6.542 -2.544 0.233 1.00 85.38 90 ARG A O 1
ATOM 724 N N . PHE A 1 91 ? -4.843 -1.602 -0.893 1.00 84.44 91 PHE A N 1
ATOM 725 C CA . PHE A 1 91 ? -4.906 -0.333 -0.176 1.00 84.44 91 PHE A CA 1
ATOM 726 C C . PHE A 1 91 ? -6.139 0.493 -0.511 1.00 84.44 91 PHE A C 1
ATOM 728 O O . PHE A 1 91 ? -6.739 1.072 0.392 1.00 84.44 91 PHE A O 1
ATOM 735 N N . GLN A 1 92 ? -6.549 0.530 -1.776 1.00 85.56 92 GLN A N 1
ATOM 736 C CA . GLN A 1 92 ? -7.762 1.231 -2.179 1.00 85.56 92 GLN A CA 1
ATOM 737 C C . GLN A 1 92 ? -8.985 0.649 -1.471 1.00 85.56 92 GLN A C 1
ATOM 739 O O . GLN A 1 92 ? -9.789 1.410 -0.948 1.00 85.56 92 GLN A O 1
ATOM 744 N N . MET A 1 93 ? -9.071 -0.676 -1.309 1.00 81.94 93 MET A N 1
ATOM 745 C CA . MET A 1 93 ? -10.136 -1.284 -0.497 1.00 81.94 93 MET A CA 1
ATOM 746 C C . MET A 1 93 ? -10.176 -0.723 0.935 1.00 81.94 93 MET A C 1
ATOM 748 O O . MET A 1 93 ? -11.250 -0.395 1.435 1.00 81.94 93 MET A O 1
ATOM 752 N N . PHE A 1 94 ? -9.016 -0.550 1.577 1.00 81.88 94 PHE A N 1
ATOM 753 C CA . PHE A 1 94 ? -8.923 0.063 2.906 1.00 81.88 94 PHE A CA 1
ATOM 754 C C . PHE A 1 94 ? -9.333 1.546 2.898 1.00 81.88 94 PHE A C 1
ATOM 756 O O . PHE A 1 94 ? -10.102 1.983 3.753 1.00 81.88 94 PHE A O 1
ATOM 763 N N . ILE A 1 95 ? -8.869 2.318 1.912 1.00 78.50 95 ILE A N 1
ATOM 764 C CA . ILE A 1 95 ? -9.143 3.758 1.791 1.00 78.50 95 ILE A CA 1
ATOM 765 C C . ILE A 1 95 ? -10.617 4.032 1.471 1.00 78.50 95 ILE A C 1
ATOM 767 O O . ILE A 1 95 ? -11.175 5.004 1.978 1.00 78.50 95 ILE A O 1
ATOM 771 N N . THR A 1 96 ? -11.254 3.210 0.636 1.00 77.56 96 THR A N 1
ATOM 772 C CA . THR A 1 96 ? -12.642 3.397 0.186 1.00 77.56 96 THR A CA 1
ATOM 773 C C . THR A 1 96 ? -13.665 2.955 1.233 1.00 77.56 96 THR A C 1
ATOM 775 O O . THR A 1 96 ? -14.790 3.450 1.227 1.00 77.56 96 THR A O 1
ATOM 778 N N . SER A 1 97 ? -13.283 2.119 2.203 1.00 71.88 97 SER A N 1
ATOM 779 C CA . SER A 1 97 ? -14.161 1.610 3.273 1.00 71.88 97 SER A CA 1
ATOM 780 C C . SER A 1 97 ? -14.601 2.677 4.317 1.00 71.88 97 SER A C 1
ATOM 782 O O . SER A 1 97 ? -15.067 2.390 5.417 1.00 71.88 97 SER A O 1
ATOM 784 N N . ARG A 1 98 ? -14.554 3.965 3.949 1.00 62.97 98 ARG A N 1
ATOM 785 C CA . ARG A 1 98 ? -14.915 5.154 4.750 1.00 62.97 98 ARG A CA 1
ATOM 786 C C . ARG A 1 98 ? -16.416 5.336 5.018 1.00 62.97 98 ARG A C 1
ATOM 788 O O . ARG A 1 98 ? -16.806 6.374 5.553 1.00 62.97 98 ARG A O 1
ATOM 795 N N . VAL A 1 99 ? -17.255 4.356 4.683 1.00 57.31 99 VAL A N 1
ATOM 796 C CA . VAL A 1 99 ? -18.729 4.454 4.709 1.00 57.31 99 VAL A CA 1
ATOM 797 C C . VAL A 1 99 ? -19.285 4.785 6.109 1.00 57.31 99 VAL A C 1
ATOM 799 O O . VAL A 1 99 ? -20.385 5.313 6.223 1.00 57.31 99 VAL A O 1
ATOM 802 N N . TYR A 1 100 ? -18.509 4.580 7.179 1.00 59.03 100 TYR A N 1
ATOM 803 C CA . TYR A 1 100 ? -19.004 4.665 8.559 1.00 59.03 100 TYR A CA 1
ATOM 804 C C . TYR A 1 100 ? -18.508 5.864 9.375 1.00 59.03 100 TYR A C 1
ATOM 806 O O . TYR A 1 100 ? -18.804 5.971 10.556 1.00 59.03 100 TYR A O 1
ATOM 814 N N . LEU A 1 101 ? -17.778 6.813 8.795 1.00 63.47 101 LEU A N 1
ATOM 815 C CA . LEU A 1 101 ? -17.077 7.828 9.589 1.00 63.47 101 LEU A CA 1
ATOM 816 C C . LEU A 1 101 ? -17.967 8.871 10.314 1.00 63.47 101 LEU A C 1
ATOM 818 O O . LEU A 1 101 ? -17.445 9.604 11.146 1.00 63.47 101 LEU A O 1
ATOM 822 N N . ASN A 1 102 ? -19.279 8.955 10.084 1.00 64.81 102 ASN A N 1
ATOM 823 C CA . ASN A 1 102 ? -20.107 10.057 10.618 1.00 64.81 102 ASN A CA 1
ATOM 824 C C . ASN A 1 102 ? -20.992 9.708 11.834 1.00 64.81 102 ASN A C 1
ATOM 826 O O . ASN A 1 102 ? -21.730 10.573 12.296 1.00 64.81 102 ASN A O 1
ATOM 830 N N . ASP A 1 103 ? -20.912 8.486 12.367 1.00 70.81 103 ASP A N 1
ATOM 831 C CA . ASP A 1 103 ? -21.697 8.035 13.530 1.00 70.81 103 ASP A CA 1
ATOM 832 C C . ASP A 1 103 ? -20.935 8.249 14.863 1.00 70.81 103 ASP A C 1
ATOM 834 O O . ASP A 1 103 ? -19.704 8.154 14.920 1.00 70.81 103 ASP A O 1
ATOM 838 N N . GLU A 1 104 ? -21.661 8.501 15.955 1.00 69.31 104 GLU A N 1
ATOM 839 C CA . GLU A 1 104 ? -21.161 8.561 17.336 1.00 69.31 104 GLU A CA 1
ATOM 840 C C . GLU A 1 104 ? -20.424 7.269 17.741 1.00 69.31 104 GLU A C 1
ATOM 842 O O . GLU A 1 104 ? -19.367 7.321 18.378 1.00 69.31 104 GLU A O 1
ATOM 847 N N . TYR A 1 105 ? -20.886 6.104 17.274 1.00 67.56 105 TYR A N 1
ATOM 848 C CA . TYR A 1 105 ? -20.196 4.824 17.484 1.00 67.56 105 TYR A CA 1
ATOM 849 C C . TYR A 1 105 ? -18.803 4.797 16.824 1.00 67.56 105 TYR A C 1
ATOM 851 O O . TYR A 1 105 ? -17.857 4.149 17.293 1.00 67.56 105 TYR A O 1
ATOM 859 N N . VAL A 1 106 ? -18.636 5.568 15.749 1.00 72.81 106 VAL A N 1
ATOM 860 C CA . VAL A 1 106 ? -17.368 5.695 15.029 1.00 72.81 106 VAL A CA 1
ATOM 861 C C . VAL A 1 106 ? -16.452 6.758 15.637 1.00 72.81 106 VAL A C 1
ATOM 863 O O . VAL A 1 106 ? -15.235 6.683 15.460 1.00 72.81 106 VAL A O 1
ATOM 866 N N . ALA A 1 107 ? -16.961 7.659 16.480 1.00 78.25 107 ALA A N 1
ATOM 867 C CA . ALA A 1 107 ? -16.116 8.543 17.287 1.00 78.25 107 ALA A CA 1
ATOM 868 C C . ALA A 1 107 ? -15.225 7.752 18.268 1.00 78.25 107 ALA A C 1
ATOM 870 O O . ALA A 1 107 ? -14.028 8.021 18.379 1.00 78.25 107 ALA A O 1
ATOM 871 N N . ILE A 1 108 ? -15.767 6.713 18.915 1.00 81.19 108 ILE A N 1
ATOM 872 C CA . ILE A 1 108 ? -14.990 5.820 19.798 1.00 81.19 108 ILE A CA 1
ATOM 873 C C . ILE A 1 108 ? -13.934 5.044 18.994 1.00 81.19 108 ILE A C 1
ATOM 875 O O . ILE A 1 108 ? -12.774 4.955 19.395 1.00 81.19 108 ILE A O 1
ATOM 879 N N . THR A 1 109 ? -14.325 4.535 17.825 1.00 80.06 109 THR A N 1
ATOM 880 C CA . THR A 1 109 ? -13.452 3.832 16.867 1.00 80.06 109 THR A CA 1
ATOM 881 C C . THR A 1 109 ? -12.262 4.705 16.446 1.00 80.06 109 THR A C 1
ATOM 883 O O . THR A 1 109 ? -11.114 4.258 16.473 1.00 80.06 109 THR A O 1
ATOM 886 N N . ARG A 1 110 ? -12.512 5.982 16.132 1.00 84.44 110 ARG A N 1
ATOM 887 C CA . ARG A 1 110 ? -11.477 6.973 15.800 1.00 84.44 110 ARG A CA 1
ATOM 888 C C . ARG A 1 110 ? -10.509 7.212 16.951 1.00 84.44 110 ARG A C 1
ATOM 890 O O . ARG A 1 110 ? -9.307 7.259 16.716 1.00 84.44 110 ARG A O 1
ATOM 897 N N . ASN A 1 111 ? -11.011 7.321 18.181 1.00 88.50 111 ASN A N 1
ATOM 898 C CA . ASN A 1 111 ? -10.163 7.531 19.355 1.00 88.50 111 ASN A CA 1
ATOM 899 C C . ASN A 1 111 ? -9.187 6.372 19.569 1.00 88.50 111 ASN A C 1
ATOM 901 O O . ASN A 1 111 ? -8.011 6.616 19.830 1.00 88.50 111 ASN A O 1
ATOM 905 N N . TYR A 1 112 ? -9.639 5.124 19.413 1.00 89.62 112 TYR A N 1
ATOM 906 C CA . TYR A 1 112 ? -8.741 3.970 19.488 1.00 89.62 112 TYR A CA 1
ATOM 907 C C . TYR A 1 112 ? -7.699 3.973 18.368 1.00 89.62 112 TYR A C 1
ATOM 909 O O . TYR A 1 112 ? -6.530 3.698 18.629 1.00 89.62 112 TYR A O 1
ATOM 917 N N . PHE A 1 113 ? -8.093 4.339 17.144 1.00 88.69 113 PHE A N 1
ATOM 918 C CA . PHE A 1 113 ? -7.158 4.473 16.027 1.00 88.69 113 PHE A CA 1
ATOM 919 C C . PHE A 1 113 ? -6.086 5.536 16.288 1.00 88.69 113 PHE A C 1
ATOM 921 O O . PHE A 1 113 ? -4.902 5.259 16.108 1.00 88.69 113 PHE A O 1
ATOM 928 N N . ILE A 1 114 ? -6.479 6.717 16.770 1.00 89.81 114 ILE A N 1
ATOM 929 C CA . ILE A 1 114 ? -5.556 7.812 17.096 1.00 89.81 114 ILE A CA 1
ATOM 930 C C . ILE A 1 114 ? -4.623 7.415 18.239 1.00 89.81 114 ILE A C 1
ATOM 932 O O . ILE A 1 114 ? -3.423 7.626 18.136 1.00 89.81 114 ILE A O 1
ATOM 936 N N . GLN A 1 115 ? -5.136 6.814 19.314 1.00 89.69 115 GLN A N 1
ATOM 937 C CA . GLN A 1 115 ? -4.289 6.388 20.434 1.00 89.69 115 GLN A CA 1
ATOM 938 C C . GLN A 1 115 ? -3.250 5.347 20.011 1.00 89.69 115 GLN A C 1
ATOM 940 O O . GLN A 1 115 ? -2.132 5.361 20.517 1.00 89.69 115 GLN A O 1
ATOM 945 N N . TYR A 1 116 ? -3.618 4.454 19.093 1.00 90.25 116 TYR A N 1
ATOM 946 C CA . TYR A 1 116 ? -2.741 3.385 18.639 1.00 90.25 116 TYR A CA 1
ATOM 947 C C . TYR A 1 116 ? -1.718 3.864 17.597 1.00 90.25 116 TYR A C 1
ATOM 949 O O . TYR A 1 116 ? -0.531 3.587 17.724 1.00 90.25 116 TYR A O 1
ATOM 957 N N . THR A 1 117 ? -2.161 4.598 16.572 1.00 88.25 117 THR A N 1
ATOM 958 C CA . THR A 1 117 ? -1.317 5.013 15.430 1.00 88.25 117 THR A CA 1
ATOM 959 C C . THR A 1 117 ? -0.691 6.397 15.586 1.00 88.25 117 THR A C 1
ATOM 961 O O . THR A 1 117 ? 0.176 6.771 14.795 1.00 88.25 117 THR A O 1
ATOM 964 N N . GLN A 1 118 ? -1.142 7.164 16.582 1.00 89.88 118 GLN A N 1
ATOM 965 C CA . GLN A 1 118 ? -0.812 8.577 16.806 1.00 89.88 118 GLN A CA 1
ATOM 966 C C . GLN A 1 118 ? -1.247 9.510 15.665 1.00 89.88 118 GLN A C 1
ATOM 968 O O . GLN A 1 118 ? -0.788 10.647 15.592 1.00 89.88 118 GLN A O 1
ATOM 973 N N . GLN A 1 119 ? -2.126 9.050 14.769 1.00 89.75 119 GLN A N 1
ATOM 974 C CA . GLN A 1 119 ? -2.607 9.817 13.621 1.00 89.75 119 GLN A CA 1
ATOM 975 C C . GLN A 1 119 ? -4.114 9.667 13.453 1.00 89.75 119 GLN A C 1
ATOM 977 O O . GLN A 1 119 ? -4.690 8.609 13.725 1.00 89.75 119 GLN A O 1
ATOM 982 N N . ALA A 1 120 ? -4.771 10.724 12.979 1.00 89.25 120 ALA A N 1
ATOM 983 C CA . ALA A 1 120 ? -6.160 10.598 12.571 1.00 89.25 120 ALA A CA 1
ATOM 984 C C . ALA A 1 120 ? -6.257 9.697 11.331 1.00 89.25 120 ALA A C 1
ATOM 986 O O . ALA A 1 120 ? -5.375 9.691 10.477 1.00 89.25 120 ALA A O 1
ATOM 987 N N . ILE A 1 121 ? -7.359 8.953 11.200 1.00 85.75 121 ILE A N 1
ATOM 988 C CA . ILE A 1 121 ? -7.583 8.062 10.048 1.00 85.75 121 ILE A CA 1
ATOM 989 C C . ILE A 1 121 ? -7.407 8.794 8.701 1.00 85.75 121 ILE A C 1
ATOM 991 O O . ILE A 1 121 ? -6.728 8.237 7.837 1.00 85.75 121 ILE A O 1
ATOM 995 N N . PRO A 1 122 ? -7.961 10.012 8.491 1.00 86.69 122 PRO A N 1
ATOM 996 C CA . PRO A 1 122 ? -7.754 10.742 7.241 1.00 86.69 122 PRO A CA 1
ATOM 997 C C . PRO A 1 122 ? -6.274 11.039 6.985 1.00 86.69 122 PRO A C 1
ATOM 999 O O . PRO A 1 122 ? -5.765 10.672 5.936 1.00 86.69 122 PRO A O 1
ATOM 1002 N N . GLU A 1 123 ? -5.564 11.577 7.978 1.00 90.25 123 GLU A N 1
ATOM 1003 C CA . GLU A 1 123 ? -4.135 11.910 7.882 1.00 90.25 123 GLU A CA 1
ATOM 1004 C C . GLU A 1 123 ? -3.271 10.676 7.593 1.00 90.25 123 GLU A C 1
ATOM 1006 O O . GLU A 1 123 ? -2.352 10.724 6.771 1.00 90.25 123 GLU A O 1
ATOM 1011 N N . PHE A 1 124 ? -3.582 9.551 8.245 1.00 89.31 124 PHE A N 1
ATOM 1012 C CA . PHE A 1 124 ? -2.902 8.281 8.019 1.00 89.31 124 PHE A CA 1
ATOM 1013 C C . PHE A 1 124 ? -3.081 7.812 6.573 1.00 89.31 124 PHE A C 1
ATOM 1015 O O . PHE A 1 124 ? -2.108 7.406 5.934 1.00 89.31 124 PHE A O 1
ATOM 1022 N N . CYS A 1 125 ? -4.312 7.884 6.055 1.00 87.12 125 CYS A N 1
ATOM 1023 C CA . CYS A 1 125 ? -4.623 7.502 4.681 1.00 87.12 125 CYS A CA 1
ATOM 1024 C C . CYS A 1 125 ? -3.981 8.448 3.664 1.00 87.12 125 CYS A C 1
ATOM 1026 O O . CYS A 1 125 ? -3.450 7.976 2.667 1.00 87.12 125 CYS A O 1
ATOM 1028 N N . ASP A 1 126 ? -4.000 9.755 3.910 1.00 90.56 126 ASP A N 1
ATOM 1029 C CA . ASP A 1 126 ? -3.428 10.745 2.996 1.00 90.56 126 ASP A CA 1
ATOM 1030 C C . ASP A 1 126 ? -1.904 10.571 2.899 1.00 90.56 126 ASP A C 1
ATOM 1032 O O . ASP A 1 126 ? -1.349 10.531 1.803 1.00 90.56 126 ASP A O 1
ATOM 1036 N N . THR A 1 127 ? -1.233 10.344 4.034 1.00 92.06 127 THR A N 1
ATOM 1037 C CA . THR A 1 127 ? 0.206 10.019 4.075 1.00 92.06 127 THR A CA 1
ATOM 1038 C C . THR A 1 127 ? 0.510 8.729 3.307 1.00 92.06 127 THR A C 1
ATOM 1040 O O . THR A 1 127 ? 1.489 8.630 2.569 1.00 92.06 127 THR A O 1
ATOM 1043 N N . LEU A 1 128 ? -0.349 7.721 3.456 1.00 89.38 128 LEU A N 1
ATOM 1044 C CA . LEU A 1 128 ? -0.206 6.444 2.771 1.00 89.38 128 LEU A CA 1
ATOM 1045 C C . LEU A 1 128 ? -0.380 6.574 1.249 1.00 89.38 128 LEU A C 1
ATOM 1047 O O . LEU A 1 128 ? 0.405 5.994 0.499 1.00 89.38 128 LEU A O 1
ATOM 1051 N N . ILE A 1 129 ? -1.363 7.361 0.798 1.00 92.25 129 ILE A N 1
ATOM 1052 C CA . ILE A 1 129 ? -1.572 7.695 -0.618 1.00 92.25 129 ILE A CA 1
ATOM 1053 C C . ILE A 1 129 ? -0.326 8.386 -1.177 1.00 92.25 129 ILE A C 1
ATOM 1055 O O . ILE A 1 129 ? 0.204 7.946 -2.194 1.00 92.25 129 ILE A O 1
ATOM 1059 N N . GLN A 1 130 ? 0.207 9.387 -0.472 1.00 94.69 130 GLN A N 1
ATOM 1060 C CA . GLN A 1 130 ? 1.431 10.082 -0.884 1.00 94.69 130 GLN A CA 1
ATOM 1061 C C . GLN A 1 130 ? 2.626 9.130 -1.029 1.00 94.69 130 GLN A C 1
ATOM 1063 O O . GLN A 1 130 ? 3.404 9.240 -1.979 1.00 94.69 130 GLN A O 1
ATOM 1068 N N . HIS A 1 131 ? 2.790 8.174 -0.110 1.00 94.00 131 HIS A N 1
ATOM 1069 C CA . HIS A 1 131 ? 3.855 7.176 -0.214 1.00 94.00 131 HIS A CA 1
ATOM 1070 C C . HIS A 1 131 ? 3.671 6.247 -1.421 1.00 94.00 131 HIS A C 1
ATOM 1072 O O . HIS A 1 131 ? 4.647 5.978 -2.121 1.00 94.00 131 HIS A O 1
ATOM 1078 N N . LEU A 1 132 ? 2.444 5.800 -1.704 1.00 92.38 132 LEU A N 1
ATOM 1079 C CA . LEU A 1 132 ? 2.141 4.993 -2.892 1.00 92.38 132 LEU A CA 1
ATOM 1080 C C . LEU A 1 132 ? 2.419 5.757 -4.191 1.00 92.38 132 LEU A C 1
ATOM 1082 O O . LEU A 1 132 ? 3.082 5.224 -5.079 1.00 92.38 132 LEU A O 1
ATOM 1086 N N . GLU A 1 133 ? 1.980 7.012 -4.283 1.00 95.38 133 GLU A N 1
ATOM 1087 C CA . GLU A 1 133 ? 2.244 7.882 -5.435 1.00 95.38 133 GLU A CA 1
ATOM 1088 C C . GLU A 1 133 ? 3.744 8.106 -5.643 1.00 95.38 133 GLU A C 1
ATOM 1090 O O . GLU A 1 133 ? 4.231 8.070 -6.773 1.00 95.38 133 GLU A O 1
ATOM 1095 N N . SER A 1 134 ? 4.495 8.282 -4.553 1.00 95.44 134 SER A N 1
ATOM 1096 C CA . SER A 1 134 ? 5.949 8.430 -4.603 1.00 95.44 134 SER A CA 1
ATOM 1097 C C . SER A 1 134 ? 6.639 7.168 -5.133 1.00 95.44 134 SER A C 1
ATOM 1099 O O . SER A 1 134 ? 7.526 7.265 -5.984 1.00 95.44 134 SER A O 1
ATOM 1101 N N . VAL A 1 135 ? 6.213 5.981 -4.681 1.00 93.94 135 VAL A N 1
ATOM 1102 C CA . VAL A 1 135 ? 6.724 4.696 -5.190 1.00 93.94 135 VAL A CA 1
ATOM 1103 C C . VAL A 1 135 ? 6.403 4.544 -6.676 1.00 93.94 135 VAL A C 1
ATOM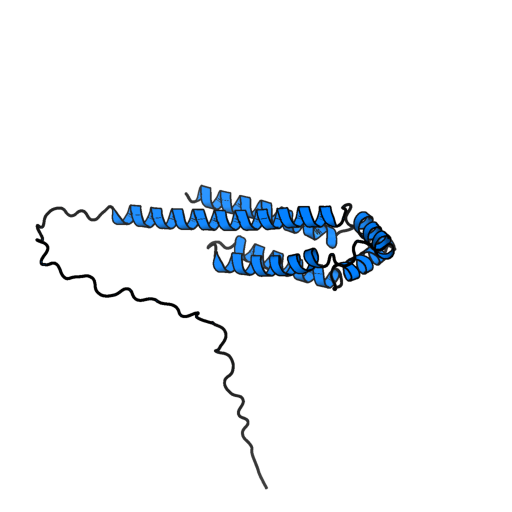 1105 O O . VAL A 1 135 ? 7.314 4.302 -7.468 1.00 93.94 135 VAL A O 1
ATOM 1108 N N . LYS A 1 136 ? 5.147 4.764 -7.074 1.00 95.81 136 LYS A N 1
ATOM 1109 C CA . LYS A 1 136 ? 4.714 4.705 -8.477 1.00 95.81 136 LYS A CA 1
ATOM 1110 C C . LYS A 1 136 ? 5.545 5.621 -9.371 1.00 95.81 136 LYS A C 1
ATOM 1112 O O . LYS A 1 136 ? 6.136 5.167 -10.342 1.00 95.81 136 LYS A O 1
ATOM 1117 N N . LYS A 1 137 ? 5.686 6.888 -8.974 1.00 95.25 137 LYS A N 1
ATOM 1118 C CA . LYS A 1 137 ? 6.484 7.877 -9.703 1.00 95.25 137 LYS A CA 1
ATOM 1119 C C . LYS A 1 137 ? 7.935 7.428 -9.876 1.00 95.25 137 LYS A C 1
ATOM 1121 O O . LYS A 1 137 ? 8.510 7.611 -10.943 1.00 95.25 137 LYS A O 1
ATOM 1126 N N . SER A 1 138 ? 8.533 6.850 -8.836 1.00 93.06 138 SER A N 1
ATOM 1127 C CA . SER A 1 138 ? 9.913 6.367 -8.911 1.00 93.06 138 SER A CA 1
ATOM 1128 C C . SER A 1 138 ? 10.077 5.117 -9.784 1.00 93.06 138 SER A C 1
ATOM 1130 O O . SER A 1 138 ? 11.110 4.970 -10.433 1.00 93.06 138 SER A O 1
ATOM 1132 N N . ILE A 1 139 ? 9.057 4.254 -9.863 1.00 93.31 139 ILE A N 1
ATOM 1133 C CA . ILE A 1 139 ? 9.007 3.143 -10.824 1.00 93.31 139 ILE A CA 1
ATOM 1134 C C . ILE A 1 139 ? 8.964 3.700 -12.252 1.00 93.31 139 ILE A C 1
ATOM 1136 O O . ILE A 1 139 ? 9.788 3.307 -13.077 1.00 93.31 139 ILE A O 1
ATOM 1140 N N . ASP A 1 140 ? 8.073 4.657 -12.521 1.00 93.12 140 ASP A N 1
ATOM 1141 C CA . ASP A 1 140 ? 7.942 5.298 -13.836 1.00 93.12 140 ASP A CA 1
ATOM 1142 C C . ASP A 1 140 ? 9.244 6.000 -14.267 1.00 93.12 140 ASP A C 1
ATOM 1144 O O . ASP A 1 140 ? 9.633 5.947 -15.434 1.00 93.12 140 ASP A O 1
ATOM 1148 N N . GLU A 1 141 ? 9.967 6.614 -13.325 1.00 93.12 141 GLU A N 1
ATOM 1149 C CA . GLU A 1 141 ? 11.273 7.236 -13.575 1.00 93.12 141 GLU A CA 1
ATOM 1150 C C . GLU A 1 141 ? 12.337 6.206 -13.988 1.00 93.12 141 GLU A C 1
ATOM 1152 O O . GLU A 1 141 ? 13.076 6.436 -14.948 1.00 93.12 141 GLU A O 1
ATOM 1157 N N . ILE A 1 142 ? 12.399 5.047 -13.318 1.00 90.31 142 ILE A N 1
ATOM 1158 C CA . ILE A 1 142 ? 13.311 3.954 -13.700 1.00 90.31 142 ILE A CA 1
ATOM 1159 C C . ILE A 1 142 ? 12.984 3.458 -15.114 1.00 90.31 142 ILE A C 1
ATOM 1161 O O . ILE A 1 142 ? 13.893 3.265 -15.924 1.00 90.31 142 ILE A O 1
ATOM 1165 N N . VAL A 1 143 ? 11.697 3.277 -15.423 1.00 91.25 143 VAL A N 1
ATOM 1166 C CA . VAL A 1 143 ? 11.221 2.845 -16.746 1.00 91.25 143 VAL A CA 1
ATOM 1167 C C . VAL A 1 143 ? 11.630 3.836 -17.831 1.00 91.25 143 VAL A C 1
ATOM 1169 O O . VAL A 1 143 ? 12.187 3.440 -18.859 1.00 91.25 143 VAL A O 1
ATOM 1172 N N . TYR A 1 144 ? 11.390 5.126 -17.593 1.00 90.56 144 TYR A N 1
ATOM 1173 C CA . TYR A 1 144 ? 11.753 6.194 -18.517 1.00 90.56 144 TYR A CA 1
ATOM 1174 C C . TYR A 1 144 ? 13.259 6.185 -18.821 1.00 90.56 144 TYR A C 1
ATOM 1176 O O . TYR A 1 144 ? 13.656 6.129 -19.986 1.00 90.56 144 TYR A O 1
ATOM 1184 N N . LEU A 1 145 ? 14.097 6.148 -17.780 1.00 89.25 145 LEU A N 1
ATOM 1185 C CA . LEU A 1 145 ? 15.557 6.152 -17.918 1.00 89.25 145 LEU A CA 1
ATOM 1186 C C . LEU A 1 145 ? 16.101 4.892 -18.600 1.00 89.25 145 LEU A C 1
ATOM 1188 O O . LEU A 1 145 ? 17.135 4.948 -19.267 1.00 89.25 145 LEU A O 1
ATOM 1192 N N . LYS A 1 146 ? 15.434 3.746 -18.429 1.00 87.25 146 LYS A N 1
ATOM 1193 C CA . LYS A 1 146 ? 15.799 2.507 -19.121 1.00 87.25 146 LYS A CA 1
ATOM 1194 C C . LYS A 1 146 ? 15.542 2.626 -20.623 1.00 87.25 146 LYS A C 1
ATOM 1196 O O . LYS A 1 146 ? 16.444 2.382 -21.415 1.00 87.25 146 LYS A O 1
ATOM 1201 N N . ARG A 1 147 ? 14.354 3.100 -21.010 1.00 88.69 147 ARG A N 1
ATOM 1202 C CA . ARG A 1 147 ? 13.989 3.303 -22.420 1.00 88.69 147 ARG A CA 1
ATOM 1203 C C . ARG A 1 147 ? 14.892 4.324 -23.115 1.00 88.69 147 ARG A C 1
ATOM 1205 O O . ARG A 1 147 ? 15.278 4.122 -24.263 1.00 88.69 147 ARG A O 1
ATOM 1212 N N . GLU A 1 148 ? 15.217 5.418 -22.429 1.00 87.50 148 GLU A N 1
ATOM 1213 C CA . GLU A 1 148 ? 16.117 6.446 -22.959 1.00 87.50 148 GLU A CA 1
ATOM 1214 C C . GLU A 1 148 ? 17.527 5.887 -23.207 1.00 87.50 148 GLU A C 1
ATOM 1216 O O . GLU A 1 148 ? 18.119 6.157 -24.252 1.00 87.50 148 GLU A O 1
ATOM 1221 N N . TYR A 1 149 ? 18.032 5.044 -22.299 1.00 83.56 149 TYR A N 1
ATOM 1222 C CA . TYR A 1 149 ? 19.313 4.360 -22.473 1.00 83.56 149 TYR A CA 1
ATOM 1223 C C . TYR A 1 149 ? 19.308 3.389 -23.658 1.00 83.56 149 TYR A C 1
ATOM 1225 O O . TYR A 1 149 ? 20.188 3.487 -24.513 1.00 83.56 149 TYR A O 1
ATOM 1233 N N . ASP A 1 150 ? 18.307 2.509 -23.749 1.00 84.31 150 ASP A N 1
ATOM 1234 C CA . ASP A 1 150 ? 18.208 1.513 -24.826 1.00 84.31 150 ASP A CA 1
ATOM 1235 C C . ASP A 1 150 ? 18.156 2.189 -26.216 1.00 84.31 150 ASP A C 1
ATOM 1237 O O . ASP A 1 150 ? 18.755 1.720 -27.191 1.00 84.31 150 ASP A O 1
ATOM 1241 N N . SER A 1 151 ? 17.490 3.347 -26.305 1.00 84.38 151 SER A N 1
ATOM 1242 C CA . SER A 1 151 ? 17.461 4.174 -27.517 1.00 84.38 151 SER A CA 1
ATOM 1243 C C . SER A 1 151 ? 18.834 4.758 -27.866 1.00 84.38 151 SER A C 1
ATOM 1245 O O . SER A 1 151 ? 19.202 4.804 -29.042 1.00 84.38 151 SER A O 1
ATOM 1247 N N . TRP A 1 152 ? 19.582 5.234 -26.869 1.00 80.81 152 TRP A N 1
ATOM 1248 C CA . TRP A 1 152 ? 20.911 5.818 -27.066 1.00 80.81 152 TRP A CA 1
ATOM 1249 C C . TRP A 1 152 ? 21.932 4.769 -27.512 1.00 80.81 152 TRP A C 1
ATOM 1251 O O . TRP A 1 152 ? 22.712 5.022 -28.431 1.00 80.81 152 TRP A O 1
ATOM 1261 N N . ASP A 1 153 ? 21.899 3.582 -26.901 1.00 77.75 153 ASP A N 1
ATOM 1262 C CA . ASP A 1 153 ? 22.781 2.466 -27.255 1.00 77.75 153 ASP A CA 1
ATOM 1263 C C . ASP A 1 153 ? 22.576 2.060 -28.722 1.00 77.75 153 ASP A C 1
ATOM 1265 O O . ASP A 1 153 ? 23.529 2.031 -29.507 1.00 77.75 153 ASP A O 1
ATOM 1269 N N . THR A 1 154 ? 21.311 1.909 -29.131 1.00 77.56 154 THR A N 1
ATOM 1270 C CA . THR A 1 154 ? 20.935 1.585 -30.516 1.00 77.56 154 THR A CA 1
ATOM 1271 C C . THR A 1 154 ? 21.430 2.646 -31.506 1.00 77.56 154 THR A C 1
ATOM 1273 O O . THR A 1 154 ? 22.041 2.304 -32.520 1.00 77.56 154 THR A O 1
ATOM 1276 N N . SER A 1 155 ? 21.228 3.935 -31.198 1.00 77.00 155 SER A N 1
ATOM 1277 C CA . SER A 1 155 ? 21.654 5.046 -32.064 1.00 77.00 155 SER A CA 1
ATOM 1278 C C . SER A 1 155 ? 23.173 5.176 -32.176 1.00 77.00 155 SER A C 1
ATOM 1280 O O . SER A 1 155 ? 23.672 5.577 -33.226 1.00 77.00 155 SER A O 1
ATOM 1282 N N . SER A 1 156 ? 23.916 4.888 -31.105 1.00 73.62 156 SER A N 1
ATOM 1283 C CA . SER A 1 156 ? 25.381 4.982 -31.111 1.00 73.62 156 SER A CA 1
ATOM 1284 C C . SER A 1 156 ? 26.038 3.836 -31.887 1.00 73.62 156 SER A C 1
ATOM 1286 O O . SER A 1 156 ? 27.119 4.001 -32.448 1.00 73.62 156 SER A O 1
ATOM 1288 N N . ARG A 1 157 ? 25.360 2.685 -31.969 1.00 66.50 157 ARG A N 1
ATOM 1289 C CA . ARG A 1 157 ? 25.840 1.486 -32.658 1.00 66.50 157 ARG A CA 1
ATOM 1290 C C . ARG A 1 157 ? 25.526 1.477 -34.158 1.00 66.50 157 ARG A C 1
ATOM 1292 O O . ARG A 1 157 ? 26.270 0.863 -34.915 1.00 66.50 157 ARG A O 1
ATOM 1299 N N . SER A 1 158 ? 24.477 2.175 -34.601 1.00 64.94 158 SER A N 1
ATOM 1300 C CA . SER A 1 158 ? 24.123 2.300 -36.026 1.00 64.94 158 SER A CA 1
ATOM 1301 C C . SER A 1 158 ? 24.934 3.360 -36.793 1.00 64.94 158 SER A C 1
ATOM 1303 O O . SER A 1 158 ? 24.725 3.525 -37.989 1.00 64.94 158 SER A O 1
ATOM 1305 N N . GLY A 1 159 ? 25.834 4.098 -36.130 1.00 56.88 159 GLY A N 1
ATOM 1306 C CA . GLY A 1 159 ? 26.616 5.195 -36.723 1.00 56.88 159 GLY A CA 1
ATOM 1307 C C . GLY A 1 159 ? 27.917 4.790 -37.431 1.00 56.88 159 GLY A C 1
ATOM 1308 O O . GLY A 1 159 ? 28.642 5.665 -37.898 1.00 56.88 159 GLY A O 1
ATOM 1309 N N . ASN A 1 160 ? 28.226 3.491 -37.510 1.00 55.50 160 ASN A N 1
ATOM 1310 C CA . ASN A 1 160 ? 29.535 2.992 -37.940 1.00 55.50 160 ASN A CA 1
ATOM 1311 C C . ASN A 1 160 ? 29.407 1.974 -39.083 1.00 55.50 160 ASN A C 1
ATOM 1313 O O . ASN A 1 160 ? 29.954 0.881 -38.991 1.00 55.50 160 ASN A O 1
ATOM 1317 N N . ASP A 1 161 ? 28.665 2.304 -40.136 1.00 56.91 161 ASP A N 1
ATOM 1318 C CA . ASP A 1 161 ? 28.730 1.561 -41.401 1.00 56.91 161 ASP A CA 1
ATOM 1319 C C . ASP A 1 161 ? 28.514 2.530 -42.572 1.00 56.91 161 ASP A C 1
ATOM 1321 O O . ASP A 1 161 ? 27.580 2.439 -43.361 1.00 56.91 161 ASP A O 1
ATOM 1325 N N . ALA A 1 162 ? 29.386 3.537 -42.641 1.00 50.41 162 ALA A N 1
ATOM 1326 C CA . ALA A 1 162 ? 29.610 4.307 -43.855 1.00 50.41 162 ALA A CA 1
ATOM 1327 C C . ALA A 1 162 ? 30.871 3.751 -44.522 1.00 50.41 162 ALA A C 1
ATOM 1329 O O . ALA A 1 162 ? 31.954 4.329 -44.426 1.00 50.41 162 ALA A O 1
ATOM 1330 N N . HIS A 1 163 ? 30.737 2.587 -45.161 1.00 59.09 163 HIS A N 1
ATOM 1331 C CA . HIS A 1 163 ? 31.610 2.293 -46.285 1.00 59.09 163 HIS A CA 1
ATOM 1332 C C . HIS A 1 163 ? 31.088 3.146 -47.438 1.00 59.09 163 HIS A C 1
ATOM 1334 O O . HIS A 1 163 ? 30.049 2.855 -48.028 1.00 59.09 163 HIS A O 1
ATOM 1340 N N . ASP A 1 164 ? 31.763 4.268 -47.651 1.00 63.28 164 ASP A N 1
ATOM 1341 C CA . ASP A 1 164 ? 31.522 5.142 -48.785 1.00 63.28 164 ASP A CA 1
ATOM 1342 C C . ASP A 1 164 ? 31.818 4.373 -50.084 1.00 63.28 164 ASP A C 1
ATOM 1344 O O . ASP A 1 164 ? 32.716 3.522 -50.126 1.00 63.28 164 ASP A O 1
ATOM 1348 N N . ASP A 1 165 ? 31.064 4.732 -51.116 1.00 61.62 165 ASP A N 1
ATOM 1349 C CA . ASP A 1 165 ? 31.236 4.369 -52.524 1.00 61.62 165 ASP A CA 1
ATOM 1350 C C . ASP A 1 165 ? 30.696 3.005 -53.010 1.00 61.62 165 ASP A C 1
ATOM 1352 O O . ASP A 1 165 ? 31.421 2.039 -53.249 1.00 61.62 165 ASP A O 1
ATOM 1356 N N . ALA A 1 166 ? 29.386 2.970 -53.267 1.00 54.16 166 ALA A N 1
ATOM 1357 C CA . ALA A 1 166 ? 28.871 2.411 -54.517 1.00 54.16 166 ALA A CA 1
ATOM 1358 C C . ALA A 1 166 ? 27.509 3.044 -54.836 1.00 54.16 166 ALA A C 1
ATOM 1360 O O . ALA A 1 166 ? 26.520 2.807 -54.141 1.00 54.16 166 ALA A O 1
ATOM 1361 N N . ASP A 1 167 ? 27.464 3.832 -55.911 1.00 59.47 167 ASP A N 1
ATOM 1362 C CA . ASP A 1 167 ? 26.255 4.364 -56.543 1.00 59.47 167 ASP A CA 1
ATOM 1363 C C . ASP A 1 167 ? 25.247 3.244 -56.878 1.00 59.47 167 ASP A C 1
ATOM 1365 O O . ASP A 1 167 ? 25.229 2.692 -57.983 1.00 59.47 167 ASP A O 1
ATOM 1369 N N . ILE A 1 168 ? 24.355 2.915 -55.944 1.00 57.94 168 ILE A N 1
ATOM 1370 C CA . ILE A 1 168 ? 23.173 2.101 -56.233 1.00 57.94 168 ILE A CA 1
ATOM 1371 C C . ILE A 1 168 ? 22.020 3.058 -56.518 1.00 57.94 168 ILE A C 1
ATOM 1373 O O . ILE A 1 168 ? 21.378 3.599 -55.619 1.00 57.94 168 ILE A O 1
ATOM 1377 N N . LYS A 1 169 ? 21.756 3.265 -57.812 1.00 62.47 169 LYS A N 1
ATOM 1378 C CA . LYS A 1 169 ? 20.527 3.907 -58.296 1.00 62.47 169 LYS A CA 1
ATOM 1379 C C . LYS A 1 169 ? 19.299 3.236 -57.658 1.00 62.47 169 LYS A C 1
ATOM 1381 O O . LYS A 1 169 ? 19.164 2.019 -57.803 1.00 62.47 169 LYS A O 1
ATOM 1386 N N . PRO A 1 170 ? 18.366 3.986 -57.046 1.00 49.59 170 PRO A N 1
ATOM 1387 C CA . PRO A 1 170 ? 17.096 3.416 -56.626 1.00 49.59 170 PRO A CA 1
ATOM 1388 C C . PRO A 1 170 ? 16.252 3.094 -57.866 1.00 49.59 170 PRO A C 1
ATOM 1390 O O . PRO A 1 170 ? 16.061 3.930 -58.752 1.00 49.59 170 PRO A O 1
ATOM 1393 N N . ILE A 1 171 ? 15.793 1.847 -57.945 1.00 50.47 171 ILE A N 1
ATOM 1394 C CA . ILE A 1 171 ? 14.947 1.316 -59.013 1.00 50.47 171 ILE A CA 1
ATOM 1395 C C . ILE A 1 171 ? 13.529 1.174 -58.437 1.00 50.47 171 ILE A C 1
ATOM 1397 O O . ILE A 1 171 ? 13.255 0.249 -57.683 1.00 50.47 171 ILE A O 1
ATOM 1401 N N . TYR A 1 172 ? 12.691 2.125 -58.862 1.00 48.69 172 TYR A N 1
ATOM 1402 C CA . TYR A 1 172 ? 11.222 2.218 -58.873 1.00 48.69 172 TYR A CA 1
ATOM 1403 C C . TYR A 1 172 ? 10.416 2.449 -57.584 1.00 48.69 172 TYR A C 1
ATOM 1405 O O . TYR A 1 172 ? 10.510 1.733 -56.592 1.00 48.69 172 TYR A O 1
ATOM 1413 N N . ASP A 1 173 ? 9.547 3.457 -57.731 1.00 58.53 173 ASP A N 1
ATOM 1414 C CA . ASP A 1 173 ? 8.259 3.657 -57.075 1.00 58.53 173 ASP A CA 1
ATOM 1415 C C . ASP A 1 173 ? 7.361 2.418 -57.202 1.00 58.53 173 ASP A C 1
ATOM 1417 O O . ASP A 1 173 ? 7.145 1.931 -58.310 1.00 58.53 173 ASP A O 1
ATOM 1421 N N . GLU A 1 174 ? 6.745 2.000 -56.096 1.00 55.75 174 GLU A N 1
ATOM 1422 C CA . GLU A 1 174 ? 5.433 1.347 -56.101 1.00 55.75 174 GLU A CA 1
ATOM 1423 C C . GLU A 1 174 ? 4.652 1.749 -54.831 1.00 55.75 174 GLU A C 1
ATOM 1425 O O . GLU A 1 174 ? 5.186 1.793 -53.722 1.00 55.75 174 GLU A O 1
ATOM 1430 N N . ASP A 1 175 ? 3.391 2.120 -55.059 1.00 54.25 175 ASP A N 1
ATOM 1431 C CA . ASP A 1 175 ? 2.400 2.763 -54.180 1.00 54.25 175 ASP A CA 1
ATOM 1432 C C . ASP A 1 175 ? 2.080 2.018 -52.850 1.00 54.25 175 ASP A C 1
ATOM 1434 O O . ASP A 1 175 ? 2.339 0.820 -52.707 1.00 54.25 175 ASP A O 1
ATOM 1438 N N . PRO A 1 176 ? 1.456 2.688 -51.851 1.00 52.94 176 PRO A N 1
ATOM 1439 C CA . PRO A 1 176 ? 1.375 2.212 -50.475 1.00 52.94 176 PRO A CA 1
ATOM 1440 C C . PRO A 1 176 ? 0.263 1.174 -50.293 1.00 52.94 176 PRO A C 1
ATOM 1442 O O . PRO A 1 176 ? -0.929 1.484 -50.354 1.00 52.94 176 PRO A O 1
ATOM 1445 N N . MET A 1 177 ? 0.636 -0.066 -49.974 1.00 45.22 177 MET A N 1
ATOM 1446 C CA . MET A 1 177 ? -0.335 -1.127 -49.718 1.00 45.22 177 MET A CA 1
ATOM 1447 C C . MET A 1 177 ? -0.602 -1.329 -48.216 1.00 45.22 177 MET A C 1
ATOM 1449 O O . MET A 1 177 ? 0.161 -1.958 -47.494 1.00 45.22 177 MET A O 1
ATOM 1453 N N . ALA A 1 178 ? -1.758 -0.796 -47.809 1.00 54.91 178 ALA A N 1
ATOM 1454 C CA . ALA A 1 178 ? -2.659 -1.237 -46.739 1.00 54.91 178 ALA A CA 1
ATOM 1455 C C . ALA A 1 178 ? -2.167 -1.264 -45.271 1.00 54.91 178 ALA A C 1
ATOM 1457 O O . ALA A 1 178 ? -1.457 -2.144 -44.795 1.00 54.91 178 ALA A O 1
ATOM 1458 N N . LYS A 1 179 ? -2.741 -0.331 -44.502 1.00 54.12 179 LYS A N 1
ATOM 1459 C CA . LYS A 1 179 ? -2.775 -0.263 -43.036 1.00 54.12 179 LYS A CA 1
ATOM 1460 C C . LYS A 1 179 ? -3.437 -1.517 -42.442 1.00 54.12 179 LYS A C 1
ATOM 1462 O O . LYS A 1 179 ? -4.660 -1.634 -42.459 1.00 54.12 179 LYS A O 1
ATOM 1467 N N . VAL A 1 180 ? -2.645 -2.425 -41.875 1.00 50.75 180 VAL A N 1
ATOM 1468 C CA . VAL A 1 180 ? -3.152 -3.546 -41.066 1.00 50.75 180 VAL A CA 1
ATOM 1469 C C . VAL A 1 180 ? -3.466 -3.038 -39.655 1.00 50.75 180 VAL A C 1
ATOM 1471 O O . VAL A 1 180 ? -2.575 -2.662 -38.897 1.00 50.75 180 VAL A O 1
ATOM 1474 N N . GLN A 1 181 ? -4.753 -2.997 -39.307 1.00 47.03 181 GLN A N 1
ATOM 1475 C CA . GLN A 1 181 ? -5.226 -2.881 -37.927 1.00 47.03 181 GLN A CA 1
ATOM 1476 C C . GLN A 1 181 ? -5.020 -4.225 -37.226 1.00 47.03 181 GLN A C 1
ATOM 1478 O O . GLN A 1 181 ? -5.594 -5.228 -37.639 1.00 47.03 181 GLN A O 1
ATOM 1483 N N . MET A 1 182 ? -4.242 -4.238 -36.145 1.00 45.88 182 MET A N 1
ATOM 1484 C CA . MET A 1 182 ? -4.150 -5.389 -35.251 1.00 45.88 182 MET A CA 1
ATOM 1485 C C . MET A 1 182 ? -4.852 -5.032 -33.938 1.00 45.88 182 MET A C 1
ATOM 1487 O O . MET A 1 182 ? -4.249 -4.530 -32.996 1.00 45.88 182 MET A O 1
ATOM 1491 N N . THR A 1 183 ? -6.168 -5.233 -33.908 1.00 51.69 183 THR A N 1
ATOM 1492 C CA . THR A 1 183 ? -6.961 -5.295 -32.675 1.00 51.69 183 THR A CA 1
ATOM 1493 C C . THR A 1 183 ? -7.287 -6.755 -32.405 1.00 51.69 183 THR A C 1
ATOM 1495 O O . THR A 1 183 ? -8.175 -7.318 -33.041 1.00 51.69 183 THR A O 1
ATOM 1498 N N . ALA A 1 184 ? -6.563 -7.367 -31.473 1.00 49.72 184 ALA A N 1
ATOM 1499 C CA . ALA A 1 184 ? -6.982 -8.591 -30.805 1.00 49.72 184 ALA A CA 1
ATOM 1500 C C . ALA A 1 184 ? -6.359 -8.608 -29.404 1.00 49.72 184 ALA A C 1
ATOM 1502 O O . ALA A 1 184 ? -5.141 -8.687 -29.252 1.00 49.72 184 ALA A O 1
ATOM 1503 N N . GLU A 1 185 ? -7.208 -8.480 -28.388 1.00 49.72 185 GLU A N 1
ATOM 1504 C CA . GLU A 1 185 ? -6.864 -8.675 -26.984 1.00 49.72 185 GLU A CA 1
ATOM 1505 C C . GLU A 1 185 ? -6.411 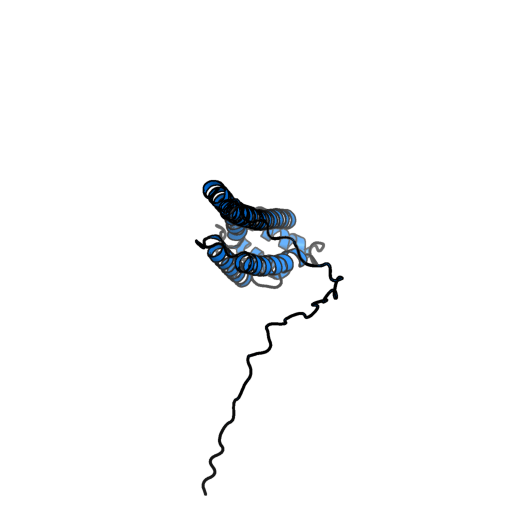-10.126 -26.782 1.00 49.72 185 GLU A C 1
ATOM 1507 O O . GLU A 1 185 ? -7.196 -11.066 -26.916 1.00 49.72 185 GLU A O 1
ATOM 1512 N N . ILE A 1 186 ? -5.130 -10.326 -26.475 1.00 53.94 186 ILE A N 1
ATOM 1513 C CA . ILE A 1 186 ? -4.608 -11.645 -26.114 1.00 53.94 186 ILE A CA 1
ATOM 1514 C C . ILE A 1 186 ? -4.894 -11.857 -24.626 1.00 53.94 186 ILE A C 1
ATOM 1516 O O . ILE A 1 186 ? -4.143 -11.418 -23.757 1.00 53.94 186 ILE A O 1
ATOM 1520 N N . ASN A 1 187 ? -6.010 -12.521 -24.332 1.00 49.97 187 ASN A N 1
ATOM 1521 C CA . ASN A 1 187 ? -6.381 -12.930 -22.982 1.00 49.97 187 ASN A CA 1
ATOM 1522 C C . ASN A 1 187 ? -5.621 -14.226 -22.620 1.00 49.97 187 ASN A C 1
ATOM 1524 O O . ASN A 1 187 ? -5.968 -15.313 -23.074 1.00 49.97 187 ASN A O 1
ATOM 1528 N N . VAL A 1 188 ? -4.547 -14.111 -21.834 1.00 51.47 188 VAL A N 1
ATOM 1529 C CA . VAL A 1 188 ? -3.572 -15.187 -21.519 1.00 51.47 188 VAL A CA 1
ATOM 1530 C C . VAL A 1 188 ? -4.106 -16.298 -20.582 1.00 51.47 188 VAL A C 1
ATOM 1532 O O . VAL A 1 188 ? -3.381 -17.226 -20.241 1.00 51.47 188 VAL A O 1
ATOM 1535 N N . PHE A 1 189 ? -5.383 -16.290 -20.195 1.00 56.94 189 PHE A N 1
ATOM 1536 C CA . PHE A 1 189 ? -5.906 -17.160 -19.125 1.00 56.94 189 PHE A CA 1
ATOM 1537 C C . PHE A 1 189 ? -6.704 -18.409 -19.560 1.00 56.94 189 PHE A C 1
ATOM 1539 O O . PHE A 1 189 ? -7.541 -18.888 -18.799 1.00 56.94 189 PHE A O 1
ATOM 1546 N N . ALA A 1 190 ? -6.458 -18.981 -20.745 1.00 51.56 190 ALA A N 1
ATOM 1547 C CA . ALA A 1 190 ? -7.257 -20.111 -21.256 1.00 51.56 190 ALA A CA 1
ATOM 1548 C C . ALA A 1 190 ? -6.462 -21.361 -21.688 1.00 51.56 190 ALA A C 1
ATOM 1550 O O . ALA A 1 190 ? -6.858 -22.053 -22.622 1.00 51.56 190 ALA A O 1
ATOM 1551 N N . ILE A 1 191 ? -5.369 -21.703 -21.001 1.00 57.59 191 ILE A N 1
ATOM 1552 C CA . ILE A 1 191 ? -4.736 -23.028 -21.144 1.00 57.59 191 ILE A CA 1
ATOM 1553 C C . ILE A 1 191 ? -4.409 -23.589 -19.767 1.00 57.59 191 ILE A C 1
ATOM 1555 O O . ILE A 1 191 ? -3.332 -23.384 -19.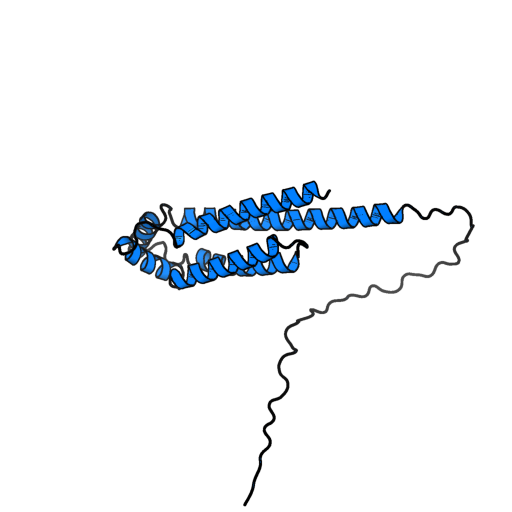218 1.00 57.59 191 ILE A O 1
ATOM 1559 N N . GLY A 1 192 ? -5.395 -24.275 -19.193 1.00 53.88 192 GLY A N 1
ATOM 1560 C CA . GLY A 1 192 ? -5.260 -24.883 -17.878 1.00 53.88 192 GLY A CA 1
ATOM 1561 C C . GLY A 1 192 ? -6.413 -25.786 -17.462 1.00 53.88 192 GLY A C 1
ATOM 1562 O O . GLY A 1 192 ? -6.678 -25.856 -16.273 1.00 53.88 192 GLY A O 1
ATOM 1563 N N . GLN A 1 193 ? -7.101 -26.465 -18.386 1.00 53.50 193 GLN A N 1
ATOM 1564 C CA . GLN A 1 193 ? -7.916 -27.639 -18.045 1.00 53.50 193 GLN A CA 1
ATOM 1565 C C . GLN A 1 193 ? -7.931 -28.624 -19.213 1.00 53.50 193 GLN A C 1
ATOM 1567 O O . GLN A 1 193 ? -8.682 -28.470 -20.172 1.00 53.50 193 GLN A O 1
ATOM 1572 N N . GLN A 1 194 ? -7.091 -29.649 -19.112 1.00 49.09 194 GLN A N 1
ATOM 1573 C CA . GLN A 1 194 ? -7.201 -30.852 -19.918 1.00 49.09 194 GLN A CA 1
ATOM 1574 C C . GLN A 1 194 ? -6.988 -32.080 -19.019 1.00 49.09 194 GLN A C 1
ATOM 1576 O O . GLN A 1 194 ? -5.886 -32.338 -18.548 1.00 49.09 194 GLN A O 1
ATOM 1581 N N . HIS A 1 195 ? -8.109 -32.789 -18.836 1.00 47.72 195 HIS A N 1
ATOM 1582 C CA . HIS A 1 195 ? -8.271 -34.237 -18.649 1.00 47.72 195 HIS A CA 1
ATOM 1583 C C . HIS A 1 195 ? -8.036 -34.859 -17.263 1.00 47.72 195 HIS A C 1
ATOM 1585 O O . HIS A 1 195 ? -6.925 -35.201 -16.874 1.00 47.72 195 HIS A O 1
ATOM 1591 N N . THR A 1 196 ? -9.150 -35.151 -16.585 1.00 49.00 196 THR A N 1
ATOM 1592 C CA . THR A 1 196 ? -9.307 -36.355 -15.757 1.00 49.00 196 THR A CA 1
ATOM 1593 C C . THR A 1 196 ? -10.257 -37.309 -16.479 1.00 49.00 196 THR A C 1
ATOM 1595 O O . THR A 1 196 ? -11.467 -37.099 -16.445 1.00 49.00 196 THR A O 1
ATOM 1598 N N . GLU A 1 197 ? -9.724 -38.352 -17.112 1.00 51.69 197 GLU A N 1
ATOM 1599 C CA . GLU A 1 197 ? -10.499 -39.543 -17.476 1.00 51.69 197 GLU A CA 1
ATOM 1600 C C . GLU A 1 197 ? -10.099 -40.677 -16.525 1.00 51.69 197 GLU A C 1
ATOM 1602 O O . GLU A 1 197 ? -8.925 -41.035 -16.416 1.00 51.69 197 GLU A O 1
ATOM 1607 N N . GLN A 1 198 ? -11.075 -41.201 -15.780 1.00 56.25 198 GLN A N 1
ATOM 1608 C CA . GLN A 1 198 ? -10.933 -42.435 -15.007 1.00 56.25 198 GLN A CA 1
ATOM 1609 C C . GLN A 1 198 ? -11.203 -43.634 -15.927 1.00 56.25 198 GLN A C 1
ATOM 1611 O O . GLN A 1 198 ? -12.192 -43.598 -16.658 1.00 56.25 198 GLN A O 1
ATOM 1616 N N . PRO A 1 199 ? -10.422 -44.722 -15.861 1.00 58.84 199 PRO A N 1
ATOM 1617 C CA . PRO A 1 199 ? -10.834 -45.983 -16.456 1.00 58.84 199 PRO A CA 1
ATOM 1618 C C . PRO A 1 199 ? -11.688 -46.790 -15.466 1.00 58.84 199 PRO A C 1
ATOM 1620 O O . PRO A 1 199 ? -11.250 -47.106 -14.358 1.00 58.84 199 PRO A O 1
ATOM 1623 N N . GLU A 1 200 ? -12.905 -47.139 -15.885 1.00 53.50 200 GLU A N 1
ATOM 1624 C CA . GLU A 1 200 ? -13.716 -48.187 -15.262 1.00 53.50 200 GLU A CA 1
ATOM 1625 C C . GLU A 1 200 ? -13.049 -49.550 -15.487 1.00 53.50 200 GLU A C 1
ATOM 1627 O O . GLU A 1 200 ? -12.800 -49.951 -16.624 1.00 53.50 200 GLU A O 1
ATOM 1632 N N . PHE A 1 201 ? -12.808 -50.293 -14.407 1.00 57.50 201 PHE A N 1
ATOM 1633 C CA . PHE A 1 201 ? -12.568 -51.730 -14.487 1.00 57.50 201 PHE A CA 1
ATOM 1634 C C . PHE A 1 201 ? -13.724 -52.459 -13.809 1.00 57.50 201 PHE A C 1
ATOM 1636 O O . PHE A 1 201 ? -13.788 -52.561 -12.585 1.00 57.50 201 PHE A O 1
ATOM 1643 N N . ASN A 1 202 ? -14.631 -52.965 -14.642 1.00 57.81 202 ASN A N 1
ATOM 1644 C CA . ASN A 1 202 ? -15.512 -54.073 -14.300 1.00 57.81 202 ASN A CA 1
ATOM 1645 C C . ASN A 1 202 ? -14.661 -55.330 -14.111 1.00 57.81 202 ASN A C 1
ATOM 1647 O O . ASN A 1 202 ? -13.787 -55.582 -14.936 1.00 57.81 202 ASN A O 1
ATOM 1651 N N . ASN A 1 203 ? -14.960 -56.129 -13.090 1.00 54.66 203 ASN A N 1
ATOM 1652 C CA . ASN A 1 203 ? -14.820 -57.579 -13.162 1.00 54.66 203 ASN A CA 1
ATOM 1653 C C . ASN A 1 203 ? -15.879 -58.239 -12.272 1.00 54.66 203 ASN A C 1
ATOM 1655 O O . ASN A 1 203 ? -16.165 -57.774 -11.169 1.00 54.66 203 ASN A O 1
ATOM 1659 N N . GLU A 1 204 ? -16.451 -59.280 -12.863 1.00 53.41 204 GLU A N 1
ATOM 1660 C CA . GLU A 1 204 ? -17.435 -60.251 -12.382 1.00 53.41 204 GLU A CA 1
ATOM 1661 C C . GLU A 1 204 ? -16.930 -61.089 -11.195 1.00 53.41 204 GLU A C 1
ATOM 1663 O O . GLU A 1 204 ? -15.705 -61.359 -11.133 1.00 53.41 204 GLU A O 1
#

pLDDT: mean 79.3, std 15.54, range [45.22, 95.81]

Secondary structure (DSSP, 8-state):
-HHHHHHHHHHHHHHHHHHHHHHHTTT--TTTTSHHHHHHHHHHHHHHSS-HHHHHHHHHHHHHHHHHHHS-SS--HHHHHHHHHHHHHHHHHHHH-GGGTTSHHHHHHHHHHHHHHSS-HHHHHHHHHHHHHHHHHHHHHHHHHHHHHHHHHHHHHTT--------------------------------------PPP----

Foldseek 3Di:
DVVVLVVLLVQLVVLLVLLVVLLVLLVDFPQPPHPLVVLQQVLLCLQLVDGSCVLSVVLVVLSVQLVVQSPDPDRDLVSNVVSLVVNVVSLVSNVVSCPPCPDPVNVSSQVSVCVSNVDGPVRSSVSNVVSSVSSVVSSVVSVVVVVVVVVVVVVVVVPPPPPDDDDDDDDDDDDDDDDDDDDDDPPPPPPDDDDDDDDDDDDD